Protein AF-A0A961RS91-F1 (afdb_monomer)

Nearest PDB structures (foldseek):
  5l3r-assembly1_A  TM=4.473E-01  e=8.914E+00  Arabidopsis thaliana

pLDDT: mean 89.8, std 9.11, range [53.91, 98.38]

Mean predicted aligned error: 7.57 Å

Solvent-accessible surface area (backbone atoms only — not comparable to full-atom values): 11945 Å² total; per-residue (Å²): 134,82,82,78,82,78,53,78,92,82,44,84,81,86,41,67,30,59,50,54,65,56,91,86,74,50,96,77,56,49,81,22,54,35,86,61,65,50,79,69,56,23,59,85,79,45,55,73,68,56,51,50,48,48,49,55,52,20,59,75,63,40,29,52,52,57,96,32,64,35,82,43,75,48,16,67,50,44,41,51,43,25,16,72,68,41,94,74,77,70,66,56,71,46,50,43,42,45,44,41,50,52,45,75,60,53,57,68,54,29,47,77,69,74,40,45,61,76,68,66,80,61,52,89,72,39,69,29,62,52,18,75,40,41,87,45,70,81,35,31,68,61,42,54,66,67,67,22,48,54,36,34,52,52,49,55,50,51,25,50,49,44,25,48,51,51,21,46,74,72,75,30,96,41,59,85,65,39,38,55,85,80,48,60,21,92,43,66,65,54,3,48,77,66,61,30,27,28,70,96,41,102,48,49,47,79,136

Foldseek 3Di:
DDDDDDDVVVDDDQQWDWAQPPPPRDPDIDIASHPDAAEAAADVRDDPVVLVVSCVVCVVRRHYYPPHAEPPQALVSQLVCLQLPDPGGDYDVNLLVLLPQLNQPPQVLQVVVVHHRPTDPVLVVLSRCQLRRHPDVVSVVSRDVVVSVVSSVVSVVRSVVSLVVLCVVVVHPDSNPNHLQSDADDDLVCQQVSQRHHDVGPGGRHD

Sequence (207 aa):
MTRLPLEGYRESCDTTTILGGGRGIVEKPIELKIPIYIASMSFGALSASAKAGHGHGASKVGTMTCTGEGGIRSGVDAAKCLALGANAVMIGNAAMMALGCNSPRYLEDYQKLGTSPGACHHCHTGMCPVGVATQTPELEARMDPHAGAERVARYLTAMTMEITALAKACGKSSVHNLEVEDLRAMSFEASAFTGVKMAGIERPFEW

Secondary structure (DSSP, 8-state):
-PPPPP-TTT-PPP--EEET-STTT-SSPEEESSS--BPP--BTTB-HHHHHHHHHHHHHHT--B--------SHHHHHHHHHTT-S----SHHHHHHHTTT-STTHHHHHHTT--TTT---GGGS--TTSSS---HHHHTTS-HHHHHHHHHHHHHHHHHHHHHHHHHTT-SSGGG--GGG--BSSHHHHHHH-PPBTT-SS----

Radius of gyration: 22.19 Å; Cα contacts (8 Å, |Δi|>4): 277; chains: 1; bounding box: 56×40×72 Å

Structure (mmCIF, N/CA/C/O backbone):
data_AF-A0A961RS91-F1
#
_entry.id   AF-A0A961RS91-F1
#
loop_
_atom_site.group_PDB
_atom_site.id
_atom_site.type_symbol
_atom_site.label_atom_id
_atom_site.label_alt_id
_atom_site.label_comp_id
_atom_site.label_asym_id
_atom_site.label_entity_id
_atom_site.label_seq_id
_atom_site.pdbx_PDB_ins_code
_atom_site.Cartn_x
_atom_site.Cartn_y
_atom_site.Cartn_z
_atom_site.occupancy
_atom_site.B_iso_or_equiv
_atom_site.auth_seq_id
_atom_site.auth_comp_id
_atom_site.auth_asym_id
_atom_site.auth_atom_id
_atom_site.pdbx_PDB_model_num
ATOM 1 N N . MET A 1 1 ? -19.534 -7.669 -41.085 1.00 59.81 1 MET A N 1
ATOM 2 C CA . MET A 1 1 ? -20.227 -6.364 -41.064 1.00 59.81 1 MET A CA 1
ATOM 3 C C . MET A 1 1 ? -19.864 -5.700 -39.743 1.00 59.81 1 MET A C 1
ATOM 5 O O . MET A 1 1 ? -20.193 -6.253 -38.700 1.00 59.81 1 MET A O 1
ATOM 9 N N . THR A 1 2 ? -19.062 -4.637 -39.765 1.00 67.19 2 THR A N 1
ATOM 10 C CA . THR A 1 2 ? -18.610 -3.942 -38.546 1.00 67.19 2 THR A CA 1
ATOM 11 C C . THR A 1 2 ? -19.776 -3.144 -37.966 1.00 67.19 2 THR A C 1
ATOM 13 O O . THR A 1 2 ? -20.556 -2.579 -38.731 1.00 67.19 2 THR A O 1
ATOM 16 N N . ARG A 1 3 ? -19.938 -3.124 -36.637 1.00 82.06 3 ARG A N 1
ATOM 17 C CA . ARG A 1 3 ? -20.988 -2.317 -35.992 1.00 82.06 3 ARG A CA 1
ATOM 18 C C . ARG A 1 3 ? -20.744 -0.830 -36.266 1.00 82.06 3 ARG A C 1
ATOM 20 O O . ARG A 1 3 ? -19.595 -0.392 -36.250 1.00 82.06 3 ARG A O 1
ATOM 27 N N . LEU A 1 4 ? -21.819 -0.082 -36.511 1.00 87.06 4 LEU A N 1
ATOM 28 C CA . LEU A 1 4 ? -21.761 1.374 -36.627 1.00 87.06 4 LEU A CA 1
ATOM 29 C C . LEU A 1 4 ? -21.494 1.991 -35.238 1.00 87.06 4 LEU A C 1
ATOM 31 O O . LEU A 1 4 ? -22.023 1.472 -34.251 1.00 87.06 4 LEU A O 1
ATOM 35 N N . PRO A 1 5 ? -20.668 3.049 -35.133 1.00 86.56 5 PRO A N 1
ATOM 36 C CA . PRO A 1 5 ? -20.508 3.808 -33.894 1.00 86.56 5 PRO A CA 1
ATOM 37 C C . PRO A 1 5 ? -21.832 4.432 -33.438 1.00 86.56 5 PRO A C 1
ATOM 39 O O . PRO A 1 5 ? -22.651 4.808 -34.273 1.00 86.56 5 PRO A O 1
ATOM 42 N N . LEU A 1 6 ? -22.011 4.571 -32.123 1.00 87.19 6 LEU A N 1
ATOM 43 C CA . LEU A 1 6 ? -23.176 5.242 -31.542 1.00 87.19 6 LEU A CA 1
ATOM 44 C C . LEU A 1 6 ? -23.154 6.743 -31.857 1.00 87.19 6 LEU A C 1
ATOM 46 O O . LEU A 1 6 ? -22.102 7.388 -31.796 1.00 87.19 6 LEU A O 1
ATOM 50 N N . GLU A 1 7 ? -24.321 7.320 -32.133 1.00 86.69 7 GLU A N 1
ATOM 51 C CA . GLU A 1 7 ? -24.472 8.768 -32.288 1.00 86.69 7 GLU A CA 1
ATOM 52 C C . GLU A 1 7 ? -24.651 9.411 -30.906 1.00 86.69 7 GLU A C 1
ATOM 54 O O . GLU A 1 7 ? -25.728 9.347 -30.320 1.00 86.69 7 GLU A O 1
ATOM 59 N N . GLY A 1 8 ? -23.609 10.063 -30.377 1.00 78.31 8 GLY A N 1
ATOM 60 C CA . GLY A 1 8 ? -23.573 10.532 -28.978 1.00 78.31 8 GLY A CA 1
ATOM 61 C C . GLY A 1 8 ? -24.648 11.547 -28.550 1.00 78.31 8 GLY A C 1
ATOM 62 O O . GLY A 1 8 ? -24.792 11.802 -27.359 1.00 78.31 8 GLY A O 1
ATOM 63 N N . TYR A 1 9 ? -25.408 12.127 -29.486 1.00 82.94 9 TYR A N 1
ATOM 64 C CA . TYR A 1 9 ? -26.562 12.992 -29.194 1.00 82.94 9 TYR A CA 1
ATOM 65 C C . TYR A 1 9 ? -27.905 12.237 -29.181 1.00 82.94 9 TYR A C 1
ATOM 67 O O . TYR A 1 9 ? -28.917 12.798 -28.767 1.00 82.94 9 TYR A O 1
ATOM 75 N N . ARG A 1 10 ? -27.930 10.981 -29.648 1.00 84.44 10 ARG A N 1
ATOM 76 C CA . ARG A 1 10 ? -29.118 10.107 -29.691 1.00 84.44 10 ARG A CA 1
ATOM 77 C C . ARG A 1 10 ? -29.020 8.956 -28.709 1.00 84.44 10 ARG A C 1
ATOM 79 O O . ARG A 1 10 ? -30.037 8.525 -28.178 1.00 84.44 10 ARG A O 1
ATOM 86 N N . GLU A 1 11 ? -27.812 8.458 -28.497 1.00 85.94 11 GLU A N 1
ATOM 87 C CA . GLU A 1 11 ? -27.550 7.243 -27.745 1.00 85.94 11 GLU A CA 1
ATOM 88 C C . GLU A 1 11 ? -26.541 7.542 -26.637 1.00 85.94 11 GLU A C 1
ATOM 90 O O . GLU A 1 11 ? -25.454 8.070 -26.880 1.00 85.94 11 GLU A O 1
ATOM 95 N N . SER A 1 12 ? -26.905 7.205 -25.402 1.00 86.31 12 SER A N 1
ATOM 96 C CA . SER A 1 12 ? -26.019 7.295 -24.244 1.00 86.31 12 SER A CA 1
ATOM 97 C C . SER A 1 12 ? -25.279 5.978 -24.026 1.00 86.31 12 SER A C 1
ATOM 99 O O . SER A 1 12 ? -25.861 4.903 -24.165 1.00 86.31 12 SER A O 1
ATOM 101 N N . CYS A 1 13 ? -24.020 6.061 -23.603 1.00 90.38 13 CYS A N 1
ATOM 102 C CA . CYS A 1 13 ? -23.279 4.917 -23.083 1.00 90.38 13 CYS A CA 1
ATOM 103 C C . CYS A 1 13 ? -23.423 4.891 -21.556 1.00 90.38 13 CYS A C 1
ATOM 105 O O . CYS A 1 13 ? -23.054 5.867 -20.902 1.00 90.38 13 CYS A O 1
ATOM 107 N N . ASP A 1 14 ? -23.968 3.808 -20.996 1.00 92.38 14 ASP A N 1
ATOM 108 C CA . ASP A 1 14 ? -24.029 3.628 -19.545 1.00 92.38 14 ASP A CA 1
ATOM 109 C C . ASP A 1 14 ? -22.636 3.290 -19.005 1.00 92.38 14 ASP A C 1
ATOM 111 O O . ASP A 1 14 ? -22.002 2.317 -19.418 1.00 92.38 14 ASP A O 1
ATOM 115 N N . THR A 1 15 ? -22.154 4.125 -18.092 1.00 94.19 15 THR A N 1
ATOM 116 C CA . THR A 1 15 ? -20.849 3.985 -17.442 1.00 94.19 15 THR A CA 1
ATOM 117 C C . THR A 1 15 ? -20.954 3.402 -16.036 1.00 94.19 15 THR A C 1
ATOM 119 O O . THR A 1 15 ? -19.931 3.210 -15.371 1.00 94.19 15 THR A O 1
ATOM 122 N N . THR A 1 16 ? -22.171 3.117 -15.573 1.00 94.75 16 THR A N 1
ATOM 123 C CA . THR A 1 16 ? -22.419 2.544 -14.253 1.00 94.75 16 THR A CA 1
ATOM 124 C C . THR A 1 16 ? -21.672 1.230 -14.114 1.00 94.75 16 THR A C 1
ATOM 126 O O . THR A 1 16 ? -21.753 0.336 -14.954 1.00 94.75 16 THR A O 1
ATOM 129 N N . THR A 1 17 ? -20.893 1.125 -13.048 1.00 93.06 17 THR A N 1
ATOM 130 C CA . THR A 1 17 ? -20.000 0.000 -12.807 1.00 93.06 17 THR A CA 1
ATOM 131 C C . THR A 1 17 ? -20.276 -0.577 -11.436 1.00 93.06 17 THR A C 1
ATOM 133 O O . THR A 1 17 ? -20.145 0.107 -10.424 1.00 93.06 17 THR A O 1
ATOM 136 N N . ILE A 1 18 ? -20.646 -1.856 -11.410 1.00 91.00 18 ILE A N 1
ATOM 137 C CA . ILE A 1 18 ? -20.943 -2.589 -10.180 1.00 91.00 18 ILE A CA 1
ATOM 138 C C . ILE A 1 18 ? -19.762 -3.504 -9.864 1.00 91.00 18 ILE A C 1
ATOM 140 O O . ILE A 1 18 ? -19.587 -4.564 -10.473 1.00 91.00 18 ILE A O 1
ATOM 144 N N . LEU A 1 19 ? -18.950 -3.111 -8.888 1.00 87.31 19 LEU A N 1
ATOM 145 C CA . LEU A 1 19 ? -17.869 -3.949 -8.385 1.00 87.31 19 LEU A CA 1
ATOM 146 C C . LEU A 1 19 ? -18.460 -5.061 -7.512 1.00 87.31 19 LEU A C 1
ATOM 148 O O . LEU A 1 19 ? -19.165 -4.802 -6.535 1.00 87.31 19 LEU A O 1
ATOM 152 N N . GLY A 1 20 ? -18.184 -6.312 -7.889 1.00 83.44 20 GLY A N 1
ATOM 153 C CA . GLY A 1 20 ? -18.756 -7.494 -7.240 1.00 83.44 20 GLY A CA 1
ATOM 154 C C . GLY A 1 20 ? -20.163 -7.874 -7.722 1.00 83.44 20 GLY A C 1
ATOM 155 O O . GLY A 1 20 ? -20.751 -8.794 -7.175 1.00 83.44 20 GLY A O 1
ATOM 156 N N . GLY A 1 21 ? -20.703 -7.247 -8.774 1.00 77.44 21 GLY A N 1
ATOM 157 C CA . GLY A 1 21 ? -22.070 -7.503 -9.270 1.00 77.44 21 GLY A CA 1
ATOM 158 C C . GLY A 1 21 ? -22.336 -8.889 -9.888 1.00 77.44 21 GLY A C 1
ATOM 159 O O . GLY A 1 21 ? -23.438 -9.143 -10.373 1.00 77.44 21 GLY A O 1
ATOM 160 N N . GLY A 1 22 ? -21.350 -9.793 -9.907 1.00 75.69 22 GLY A N 1
ATOM 161 C CA . GLY A 1 22 ? -21.543 -11.173 -10.357 1.00 75.69 22 GLY A CA 1
ATOM 162 C C . GLY A 1 22 ? -22.485 -11.938 -9.421 1.00 75.69 22 GLY A C 1
ATOM 163 O O . GLY A 1 22 ? -22.413 -11.792 -8.201 1.00 75.69 22 GLY A O 1
ATOM 164 N N . ARG A 1 23 ? -23.385 -12.756 -9.987 1.00 63.06 23 ARG A N 1
ATOM 165 C CA . ARG A 1 23 ? -24.427 -13.470 -9.226 1.00 63.06 23 ARG A CA 1
ATOM 166 C C . ARG A 1 23 ? -23.829 -14.260 -8.053 1.00 63.06 23 ARG A C 1
ATOM 168 O O . ARG A 1 23 ? -23.126 -15.239 -8.271 1.00 63.06 23 ARG A O 1
ATOM 175 N N . GLY A 1 24 ? -24.169 -13.849 -6.829 1.00 65.06 24 GLY A N 1
ATOM 176 C CA . GLY A 1 24 ? -23.855 -14.567 -5.589 1.00 65.06 24 GLY A CA 1
ATOM 177 C C . GLY A 1 24 ? -22.429 -14.404 -5.055 1.00 65.06 24 GLY A C 1
ATOM 178 O O . GLY A 1 24 ? -22.058 -15.155 -4.160 1.00 65.06 24 GLY A O 1
ATOM 179 N N . ILE A 1 25 ? -21.627 -13.468 -5.580 1.00 70.44 25 ILE A N 1
ATOM 180 C CA . ILE A 1 25 ? -20.225 -13.303 -5.149 1.00 70.44 25 ILE A CA 1
ATOM 181 C C . ILE A 1 25 ? -20.117 -12.447 -3.878 1.00 70.44 25 ILE A C 1
ATOM 183 O O . ILE A 1 25 ? -19.309 -12.752 -3.004 1.00 70.44 25 ILE A O 1
ATOM 187 N N . VAL A 1 26 ? -20.927 -11.390 -3.752 1.00 78.50 26 VAL A N 1
ATOM 188 C CA . VAL A 1 26 ? -20.930 -10.487 -2.587 1.00 78.50 26 VAL A CA 1
ATOM 189 C C . VAL A 1 26 ? -22.357 -10.120 -2.176 1.00 78.50 26 VAL A C 1
ATOM 191 O O . VAL A 1 26 ? -23.230 -9.966 -3.027 1.00 78.50 26 VAL A O 1
ATOM 194 N N . GLU A 1 27 ? -22.591 -9.957 -0.870 1.00 80.75 27 GLU A N 1
ATOM 195 C CA . GLU A 1 27 ? -23.893 -9.542 -0.318 1.00 80.75 27 GLU A CA 1
ATOM 196 C C . GLU A 1 27 ? -24.207 -8.068 -0.631 1.00 80.75 27 GLU A C 1
ATOM 198 O O . GLU A 1 27 ? -25.352 -7.712 -0.899 1.00 80.75 27 GLU A O 1
ATOM 203 N N . LYS A 1 28 ? -23.178 -7.208 -0.617 1.00 84.19 28 LYS A N 1
ATOM 204 C CA . LYS A 1 28 ? -23.294 -5.756 -0.817 1.00 84.19 28 LYS A CA 1
ATOM 205 C C . LYS A 1 28 ? -22.277 -5.278 -1.859 1.00 84.19 28 LYS A C 1
ATOM 207 O O . LYS A 1 28 ? -21.140 -4.975 -1.494 1.00 84.19 28 LYS A O 1
ATOM 212 N N . PRO A 1 29 ? -22.643 -5.258 -3.150 1.00 86.88 29 PRO A N 1
ATOM 213 C CA . PRO A 1 29 ? -21.765 -4.751 -4.197 1.00 86.88 29 PRO A CA 1
ATOM 214 C C . PRO A 1 29 ? -21.614 -3.227 -4.112 1.00 86.88 29 PRO A C 1
ATOM 216 O O . PRO A 1 29 ? -22.492 -2.528 -3.604 1.00 86.88 29 PRO A O 1
ATOM 219 N N . ILE A 1 30 ? -20.498 -2.711 -4.628 1.00 89.31 30 ILE A N 1
ATOM 220 C CA . ILE A 1 30 ? -20.236 -1.268 -4.698 1.00 89.31 30 ILE A CA 1
ATOM 221 C C . ILE A 1 30 ? -20.665 -0.769 -6.074 1.00 89.31 30 ILE A C 1
ATOM 223 O O . ILE A 1 30 ? -20.178 -1.258 -7.093 1.00 89.31 30 ILE A O 1
ATOM 227 N N . GLU A 1 31 ? -21.544 0.226 -6.096 1.00 91.88 31 GLU A N 1
ATOM 228 C CA . GLU A 1 31 ? -21.975 0.904 -7.315 1.00 91.88 31 GLU A CA 1
ATOM 229 C C . GLU A 1 31 ? -21.172 2.196 -7.521 1.00 91.88 31 GLU A C 1
ATOM 231 O O . GLU A 1 31 ? -21.122 3.062 -6.646 1.00 91.88 31 GLU A O 1
ATOM 236 N N . LEU A 1 32 ? -20.540 2.322 -8.688 1.00 93.62 32 LEU A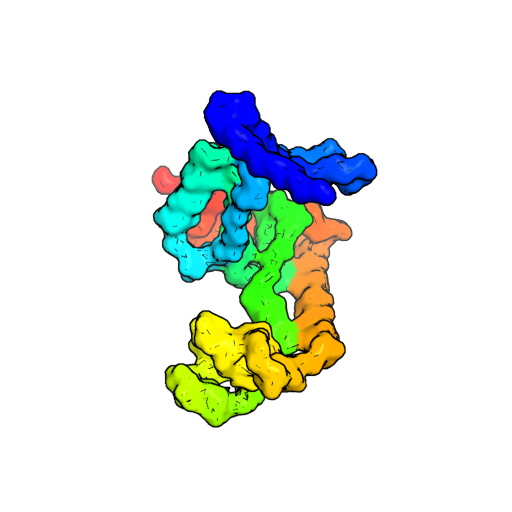 N 1
ATOM 237 C CA . LEU A 1 32 ? -19.836 3.515 -9.153 1.00 93.62 32 LEU A CA 1
ATOM 238 C C . LEU A 1 32 ? -20.550 4.064 -10.390 1.00 93.62 32 LEU A C 1
ATOM 240 O O . LEU A 1 32 ? -20.974 3.301 -11.254 1.00 93.62 32 LEU A O 1
ATOM 244 N N . LYS A 1 33 ? -20.615 5.388 -10.538 1.00 95.88 33 LYS A N 1
ATOM 245 C CA . LYS A 1 33 ? -21.211 6.031 -11.724 1.00 95.88 33 LYS A CA 1
ATOM 246 C C . LYS A 1 33 ? -20.346 5.903 -12.980 1.00 95.88 33 LYS A C 1
ATOM 248 O O . LYS A 1 33 ? -20.839 6.109 -14.086 1.00 95.88 33 LYS A O 1
ATOM 253 N N . ILE A 1 34 ? -19.055 5.612 -12.810 1.00 94.88 34 ILE A N 1
ATOM 254 C CA . ILE A 1 34 ? -18.072 5.501 -13.893 1.00 94.88 34 ILE A CA 1
ATOM 255 C C . ILE A 1 34 ? -17.156 4.281 -13.687 1.00 94.88 34 ILE A C 1
ATOM 257 O O . ILE A 1 34 ? -16.899 3.909 -12.539 1.00 94.88 34 ILE A O 1
ATOM 261 N N . PRO A 1 35 ? -16.571 3.704 -14.758 1.00 92.69 35 PRO A N 1
ATOM 262 C CA . PRO A 1 35 ? -15.710 2.519 -14.682 1.00 92.69 35 PRO A CA 1
ATOM 263 C C . PRO A 1 35 ? -14.260 2.845 -14.289 1.00 92.69 35 PRO A C 1
ATOM 265 O O . PRO A 1 35 ? -13.334 2.126 -14.654 1.00 92.69 35 PRO A O 1
ATOM 268 N N . ILE A 1 36 ? -14.032 3.964 -13.598 1.00 92.19 36 ILE A N 1
ATOM 269 C CA . ILE A 1 36 ? -12.694 4.462 -13.261 1.00 92.19 36 ILE A CA 1
ATOM 270 C C . ILE A 1 36 ? -12.704 4.892 -11.805 1.00 92.19 36 ILE A C 1
ATOM 272 O O . ILE A 1 36 ? -13.472 5.777 -11.439 1.00 92.19 36 ILE A O 1
ATOM 276 N N . TYR A 1 37 ? -11.822 4.320 -10.992 1.00 90.31 37 TYR A N 1
ATOM 277 C CA . TYR A 1 37 ? -11.601 4.731 -9.607 1.00 90.31 37 TYR A CA 1
ATOM 278 C C . TYR A 1 37 ? -10.118 5.018 -9.355 1.00 90.31 37 TYR A C 1
ATOM 280 O O . TYR A 1 37 ? -9.245 4.612 -10.124 1.00 90.31 37 TYR A O 1
ATOM 288 N N . ILE A 1 38 ? -9.827 5.753 -8.283 1.00 87.06 38 ILE A N 1
ATOM 289 C CA . ILE A 1 38 ? -8.470 6.219 -7.976 1.00 87.06 38 ILE A CA 1
ATOM 290 C C . ILE A 1 38 ? -7.737 5.153 -7.151 1.00 87.06 38 ILE A C 1
ATOM 292 O O . ILE A 1 38 ? -8.203 4.753 -6.081 1.00 87.06 38 ILE A O 1
ATOM 296 N N . ALA A 1 39 ? -6.582 4.704 -7.653 1.00 80.62 39 ALA A N 1
ATOM 297 C CA . ALA A 1 39 ? -5.732 3.722 -6.983 1.00 80.62 39 ALA A CA 1
ATOM 298 C C . ALA A 1 39 ? -5.143 4.252 -5.660 1.00 80.62 39 ALA A C 1
ATOM 300 O O . ALA A 1 39 ? -4.957 5.455 -5.468 1.00 80.62 39 ALA A O 1
ATOM 301 N N . SER A 1 40 ? -4.832 3.337 -4.740 1.00 73.25 40 SER A N 1
ATOM 302 C CA . SER A 1 40 ? -4.363 3.662 -3.391 1.00 73.25 40 SER A CA 1
ATOM 303 C C . SER A 1 40 ? -2.990 4.335 -3.382 1.00 73.25 40 SER A C 1
ATOM 305 O O . SER A 1 40 ? -2.029 3.820 -3.947 1.00 73.25 40 SER A O 1
ATOM 307 N N . MET A 1 41 ? -2.878 5.449 -2.656 1.00 75.12 41 MET A N 1
ATOM 308 C CA . MET A 1 41 ? -1.603 6.092 -2.328 1.00 75.12 41 MET A CA 1
ATOM 309 C C . MET A 1 41 ? -1.524 6.382 -0.827 1.00 75.12 41 MET A C 1
ATOM 311 O O . MET A 1 41 ? -2.475 6.899 -0.228 1.00 75.12 41 MET A O 1
ATOM 315 N N . SER A 1 42 ? -0.385 6.057 -0.209 1.00 64.62 42 SER A N 1
ATOM 316 C CA . SER A 1 42 ? -0.227 6.068 1.249 1.00 64.62 42 SER A CA 1
ATOM 317 C C . SER A 1 42 ? -0.340 7.455 1.874 1.00 64.62 42 SER A C 1
ATOM 319 O O . SER A 1 42 ? -0.107 8.484 1.235 1.00 64.62 42 SER A O 1
ATOM 321 N N . PHE A 1 43 ? -0.668 7.498 3.165 1.00 55.47 43 PHE A N 1
ATOM 322 C CA . PHE A 1 43 ? -0.324 8.651 3.996 1.00 55.47 43 PHE A CA 1
ATOM 323 C C . PHE A 1 43 ? 1.208 8.813 4.025 1.00 55.47 43 PHE A C 1
ATOM 325 O O . PHE A 1 43 ? 1.936 7.821 4.087 1.00 55.47 43 PHE A O 1
ATOM 332 N N . GLY A 1 44 ? 1.704 10.040 3.844 1.00 59.72 44 GLY A N 1
ATOM 333 C CA . GLY A 1 44 ? 3.139 10.340 3.708 1.00 59.72 44 GLY A CA 1
ATOM 334 C C . GLY A 1 44 ? 3.698 10.305 2.276 1.00 59.72 44 GLY A C 1
ATOM 335 O O . GLY A 1 44 ? 4.684 10.984 2.018 1.00 59.72 44 GLY A O 1
ATOM 336 N N . ALA A 1 45 ? 3.059 9.600 1.331 1.00 69.69 45 ALA A N 1
ATOM 337 C CA . ALA A 1 45 ? 3.374 9.739 -0.101 1.00 69.69 45 ALA A CA 1
ATOM 338 C C . ALA A 1 45 ? 2.647 10.938 -0.729 1.00 69.69 45 ALA A C 1
ATOM 340 O O . ALA A 1 45 ? 3.164 11.585 -1.636 1.00 69.69 45 ALA A O 1
ATOM 341 N N . LEU A 1 46 ? 1.448 11.241 -0.223 1.00 75.81 46 LEU A N 1
ATOM 342 C CA . LEU A 1 46 ? 0.656 12.407 -0.596 1.00 75.81 46 LEU A CA 1
ATOM 343 C C . LEU A 1 46 ? 0.436 13.316 0.611 1.00 75.81 46 LEU A C 1
ATOM 345 O O . LEU A 1 46 ? 0.246 12.837 1.733 1.00 75.81 46 LEU A O 1
ATOM 349 N N . SER A 1 47 ? 0.382 14.624 0.358 1.00 80.00 47 SER A N 1
ATOM 350 C CA . SER A 1 47 ? -0.046 15.610 1.351 1.00 80.00 47 SER A CA 1
ATOM 351 C C . SER A 1 47 ? -1.526 15.433 1.715 1.00 80.00 47 SER A C 1
ATOM 353 O O . SER A 1 47 ? -2.315 14.870 0.948 1.00 80.00 47 SER A O 1
ATOM 355 N N . ALA A 1 48 ? -1.929 15.961 2.876 1.00 79.44 48 ALA A N 1
ATOM 356 C CA . ALA A 1 48 ? -3.331 15.972 3.296 1.00 79.44 48 ALA A CA 1
ATOM 357 C C . ALA A 1 48 ? -4.239 16.625 2.235 1.00 79.44 48 ALA A C 1
ATOM 359 O O . ALA A 1 48 ? -5.272 16.063 1.873 1.00 79.44 48 ALA A O 1
ATOM 360 N N . SER A 1 49 ? -3.806 17.752 1.658 1.00 84.56 49 SER A N 1
ATOM 361 C CA . SER A 1 49 ? -4.535 18.451 0.594 1.00 84.56 49 SER A CA 1
ATOM 362 C C . SER A 1 49 ? -4.699 17.603 -0.668 1.00 84.56 49 SER A C 1
ATOM 364 O O . SER A 1 49 ? -5.767 17.619 -1.273 1.00 84.56 49 SER A O 1
ATOM 366 N N . ALA A 1 50 ? -3.681 16.827 -1.057 1.00 86.94 50 ALA A N 1
ATOM 367 C CA . ALA A 1 50 ? -3.772 15.933 -2.211 1.00 86.94 50 ALA A CA 1
ATOM 368 C C . ALA A 1 50 ? -4.785 14.800 -1.974 1.00 86.94 50 ALA A C 1
ATOM 370 O O . ALA A 1 50 ? -5.601 14.507 -2.849 1.00 86.94 50 ALA A O 1
ATOM 371 N N . LYS A 1 51 ? -4.808 14.211 -0.770 1.00 81.75 51 LYS A N 1
ATOM 372 C CA . LYS A 1 51 ? -5.818 13.205 -0.393 1.00 81.75 51 LYS A CA 1
ATOM 373 C C . LYS A 1 51 ? -7.230 13.781 -0.380 1.00 81.75 51 LYS A C 1
ATOM 375 O O . LYS A 1 51 ? -8.130 13.181 -0.962 1.00 81.75 51 LYS A O 1
ATOM 380 N N . ALA A 1 52 ? -7.413 14.954 0.226 1.00 85.31 52 ALA A N 1
ATOM 381 C CA . ALA A 1 52 ? -8.694 15.655 0.211 1.00 85.31 52 ALA A CA 1
ATOM 382 C C . ALA A 1 52 ? -9.137 15.978 -1.226 1.00 85.31 52 ALA A C 1
ATOM 384 O O . ALA A 1 52 ? -10.302 15.802 -1.568 1.00 85.31 52 ALA A O 1
ATOM 385 N N . GLY A 1 53 ? -8.201 16.378 -2.094 1.00 90.00 53 GLY A N 1
ATOM 386 C CA . GLY A 1 53 ? -8.441 16.594 -3.520 1.00 90.00 53 GLY A CA 1
ATOM 387 C C . GLY A 1 53 ? -8.961 15.344 -4.234 1.00 90.00 53 GLY A C 1
ATOM 388 O O . GLY A 1 53 ? -9.983 15.420 -4.915 1.00 90.00 53 GLY A O 1
ATOM 389 N N . HIS A 1 54 ? -8.318 14.188 -4.033 1.00 89.75 54 HIS A N 1
ATOM 390 C CA . HIS A 1 54 ? -8.799 12.912 -4.572 1.00 89.75 54 HIS A CA 1
ATOM 391 C C . HIS A 1 54 ? -10.176 12.530 -4.023 1.00 89.75 54 HIS A C 1
ATOM 393 O O . HIS A 1 54 ? -11.037 12.140 -4.805 1.00 89.75 54 HIS A O 1
ATOM 399 N N . GLY A 1 55 ? -10.413 12.692 -2.718 1.00 88.88 55 GLY A N 1
ATOM 400 C CA . GLY A 1 55 ? -11.711 12.422 -2.093 1.00 88.88 55 GLY A CA 1
ATOM 401 C C . GLY A 1 55 ? -12.830 13.283 -2.678 1.00 88.88 55 GLY A C 1
ATOM 402 O O . GLY A 1 55 ? -13.832 12.759 -3.158 1.00 88.88 55 GLY A O 1
ATOM 403 N N . HIS A 1 56 ? -12.638 14.604 -2.728 1.00 91.88 56 HIS A N 1
ATOM 404 C CA . HIS A 1 56 ? -13.611 15.517 -3.332 1.00 91.88 56 HIS A CA 1
ATOM 405 C C . HIS A 1 56 ? -13.825 15.235 -4.824 1.00 91.88 56 HIS A C 1
ATOM 407 O O . HIS A 1 56 ? -14.960 15.269 -5.295 1.00 91.88 56 HIS A O 1
ATOM 413 N N . GLY A 1 57 ? -12.753 14.965 -5.574 1.00 94.00 57 GLY A N 1
ATOM 414 C CA . GLY A 1 57 ? -12.826 14.625 -6.994 1.00 94.00 57 GLY A CA 1
ATOM 415 C C . GLY A 1 57 ? -13.612 13.339 -7.242 1.00 94.00 57 GLY A C 1
ATOM 416 O O . GLY A 1 57 ? -14.506 13.333 -8.086 1.00 94.00 57 GLY A O 1
ATOM 417 N N . ALA A 1 58 ? -13.337 12.291 -6.462 1.00 93.12 58 ALA A N 1
ATOM 418 C CA . ALA A 1 58 ? -14.034 11.013 -6.539 1.00 93.12 58 ALA A CA 1
ATOM 419 C C . ALA A 1 58 ? -15.539 11.183 -6.280 1.00 93.12 58 ALA A C 1
ATOM 421 O O . ALA A 1 58 ? -16.358 10.780 -7.109 1.00 93.12 58 ALA A O 1
ATOM 422 N N . SER A 1 59 ? -15.902 11.897 -5.209 1.00 92.38 59 SER A N 1
ATOM 423 C CA . SER A 1 59 ? -17.300 12.195 -4.877 1.00 92.38 59 SER A CA 1
ATOM 424 C C . SER A 1 59 ? -18.018 12.981 -5.977 1.00 92.38 59 SER A C 1
ATOM 426 O O . SER A 1 59 ? -19.171 12.687 -6.284 1.00 92.38 59 SER A O 1
ATOM 428 N N . LYS A 1 60 ? -17.347 13.954 -6.613 1.00 95.81 60 LYS A N 1
ATOM 429 C CA . LYS A 1 60 ? -17.937 14.774 -7.688 1.00 95.81 60 LYS A CA 1
ATOM 430 C C . LYS A 1 60 ? -18.362 13.957 -8.907 1.00 95.81 60 LYS A C 1
ATOM 432 O O . LYS A 1 60 ? -19.385 14.270 -9.505 1.00 95.81 60 LYS A O 1
ATOM 437 N N . VAL A 1 61 ? -17.592 12.934 -9.277 1.00 95.50 61 VAL A N 1
ATOM 438 C CA . VAL A 1 61 ? -17.883 12.085 -10.448 1.00 95.50 61 VAL A CA 1
ATOM 439 C C . VAL A 1 61 ? -18.592 10.780 -10.079 1.00 95.50 61 VAL A C 1
ATOM 441 O O . VAL A 1 61 ? -18.893 9.977 -10.955 1.00 95.50 61 VAL A O 1
ATOM 444 N N . GLY A 1 62 ? -18.887 10.570 -8.791 1.00 93.31 62 GLY A N 1
ATOM 445 C CA . GLY A 1 62 ? -19.528 9.355 -8.291 1.00 93.31 62 GLY A CA 1
ATOM 446 C C . GLY A 1 62 ? -18.653 8.113 -8.430 1.00 93.31 62 GLY A C 1
ATOM 447 O O . GLY A 1 62 ? -19.159 7.048 -8.771 1.00 93.31 62 GLY A O 1
ATOM 448 N N . THR A 1 63 ? -17.349 8.254 -8.195 1.00 94.31 63 THR A N 1
ATOM 449 C CA . THR A 1 63 ? -16.426 7.123 -8.081 1.00 94.31 63 THR A CA 1
ATOM 450 C C . THR A 1 63 ? -15.807 7.053 -6.689 1.00 94.31 63 THR A C 1
ATOM 452 O O . THR A 1 63 ? -16.051 7.907 -5.838 1.00 94.31 63 THR A O 1
ATOM 455 N N . MET A 1 64 ? -14.993 6.031 -6.449 1.00 88.38 64 MET A N 1
ATOM 456 C CA . MET A 1 64 ? -14.273 5.835 -5.200 1.00 88.38 64 MET A CA 1
ATOM 457 C C . MET A 1 64 ? -12.792 6.208 -5.317 1.00 88.38 64 MET A C 1
ATOM 459 O O . MET A 1 64 ? -12.173 6.191 -6.384 1.00 88.38 64 MET A O 1
ATOM 463 N N . THR A 1 65 ? -12.209 6.507 -4.166 1.00 85.25 65 THR A N 1
ATOM 464 C CA . THR A 1 65 ? -10.767 6.494 -3.928 1.00 85.25 65 THR A CA 1
ATOM 465 C C . THR A 1 65 ? -10.527 5.616 -2.710 1.00 85.25 65 THR A C 1
ATOM 467 O O . THR A 1 65 ? -11.369 5.563 -1.813 1.00 85.25 65 THR A O 1
ATOM 470 N N . CYS A 1 66 ? -9.393 4.922 -2.650 1.00 72.38 66 CYS A N 1
ATOM 471 C CA . CYS A 1 66 ? -9.019 4.228 -1.420 1.00 72.38 66 CYS A CA 1
ATOM 472 C C . CYS A 1 66 ? -8.853 5.236 -0.266 1.00 72.38 66 CYS A C 1
ATOM 474 O O . CYS A 1 66 ? -8.387 6.360 -0.473 1.00 72.38 66 CYS A O 1
ATOM 476 N N . THR A 1 67 ? -9.194 4.812 0.952 1.00 57.22 67 THR A N 1
ATOM 477 C CA . THR A 1 67 ? -9.163 5.584 2.209 1.00 57.22 67 THR A CA 1
ATOM 478 C C . THR A 1 67 ? -7.755 5.979 2.679 1.00 57.22 67 THR A C 1
ATOM 480 O O . THR A 1 67 ? -7.611 6.668 3.685 1.00 57.22 67 THR A O 1
ATOM 483 N N . GLY A 1 68 ? -6.702 5.626 1.933 1.00 53.91 68 GLY A N 1
ATOM 484 C CA . GLY A 1 68 ? -5.336 6.081 2.192 1.00 53.91 68 GLY A CA 1
ATOM 485 C C . GLY A 1 68 ? -4.425 5.056 2.858 1.00 53.91 68 GLY A C 1
ATOM 486 O O . GLY A 1 68 ? -3.390 5.456 3.395 1.00 53.91 68 GLY A O 1
ATOM 487 N N . GLU A 1 69 ? -4.770 3.770 2.781 1.00 64.12 69 GLU A N 1
ATOM 488 C CA . GLU A 1 69 ? -3.899 2.675 3.199 1.00 64.12 69 GLU A CA 1
ATOM 489 C C . GLU A 1 69 ? -2.550 2.750 2.483 1.00 64.12 69 GLU A C 1
ATOM 491 O O . GLU A 1 69 ? -2.442 2.800 1.255 1.00 64.12 69 GLU A O 1
ATOM 496 N N . GLY A 1 70 ? -1.494 2.786 3.282 1.00 67.69 70 GLY A N 1
ATOM 497 C CA . GLY A 1 70 ? -0.137 2.634 2.807 1.00 67.69 70 GLY A CA 1
ATOM 498 C C . GLY A 1 70 ? 0.866 3.157 3.823 1.00 67.69 70 GLY A C 1
ATOM 499 O O . GLY A 1 70 ? 0.526 3.895 4.742 1.00 67.69 70 GLY A O 1
ATOM 500 N N . GLY A 1 71 ? 2.117 2.737 3.668 1.00 78.44 71 GLY A N 1
ATOM 501 C CA . GLY A 1 71 ? 3.116 2.864 4.732 1.00 78.44 71 GLY A CA 1
ATOM 502 C C . GLY A 1 71 ? 3.008 1.766 5.797 1.00 78.44 71 GLY A C 1
ATOM 503 O O . GLY A 1 71 ? 3.875 1.699 6.667 1.00 78.44 71 GLY A O 1
ATOM 504 N N . ILE A 1 72 ? 2.010 0.879 5.676 1.00 89.25 72 ILE A N 1
ATOM 505 C CA . ILE A 1 72 ? 1.897 -0.372 6.429 1.00 89.25 72 ILE A CA 1
ATOM 506 C C . ILE A 1 72 ? 3.056 -1.276 6.017 1.00 89.25 72 ILE A C 1
ATOM 508 O O . ILE A 1 72 ? 3.187 -1.640 4.844 1.00 89.25 72 ILE A O 1
ATOM 512 N N . ARG A 1 73 ? 3.933 -1.583 6.974 1.00 91.50 73 ARG A N 1
ATOM 513 C CA . ARG A 1 73 ? 5.170 -2.344 6.735 1.00 91.50 73 ARG A CA 1
ATOM 514 C C . ARG A 1 73 ? 5.332 -3.530 7.676 1.00 91.50 73 ARG A C 1
ATOM 516 O O . ARG A 1 73 ? 6.269 -4.305 7.505 1.00 91.50 73 ARG A O 1
ATOM 523 N N . SER A 1 74 ? 4.450 -3.667 8.655 1.00 94.06 74 SER A N 1
ATOM 524 C CA . SER A 1 74 ? 4.527 -4.687 9.696 1.00 94.06 74 SER A CA 1
ATOM 525 C C . SER A 1 74 ? 3.134 -5.184 10.068 1.00 94.06 74 SER A C 1
ATOM 527 O O . SER A 1 74 ? 2.130 -4.516 9.794 1.00 94.06 74 SER A O 1
ATOM 529 N N . GLY A 1 75 ? 3.068 -6.339 10.725 1.00 93.94 75 GLY A N 1
ATOM 530 C CA . GLY A 1 75 ? 1.837 -6.813 11.341 1.00 93.94 75 GLY A CA 1
ATOM 531 C C . GLY A 1 75 ? 1.364 -5.887 12.462 1.00 93.94 75 GLY A C 1
ATOM 532 O O . GLY A 1 75 ? 0.166 -5.747 12.665 1.00 93.94 75 GLY A O 1
ATOM 533 N N . VAL A 1 76 ? 2.273 -5.164 13.124 1.00 94.12 76 VAL A N 1
ATOM 534 C CA . VAL A 1 76 ? 1.920 -4.130 14.115 1.00 94.12 76 VAL A CA 1
ATOM 535 C C . VAL A 1 76 ? 1.102 -3.000 13.487 1.00 94.12 76 VAL A C 1
ATOM 537 O O . VAL A 1 76 ? 0.097 -2.573 14.053 1.00 94.12 76 VAL A O 1
ATOM 540 N N . ASP A 1 77 ? 1.511 -2.509 12.316 1.00 92.50 77 ASP A N 1
ATOM 541 C CA . ASP A 1 77 ? 0.767 -1.466 11.602 1.00 92.50 77 ASP A CA 1
ATOM 542 C C . ASP A 1 77 ? -0.609 -1.982 11.162 1.00 92.50 77 ASP A C 1
ATOM 544 O O . ASP A 1 77 ? -1.613 -1.295 11.340 1.00 92.50 77 ASP A O 1
ATOM 548 N N . ALA A 1 78 ? -0.667 -3.218 10.656 1.00 92.25 78 ALA A N 1
ATOM 549 C CA . ALA A 1 78 ? -1.919 -3.849 10.256 1.00 92.25 78 ALA A CA 1
ATOM 550 C C . ALA A 1 78 ? -2.870 -4.069 11.447 1.00 92.25 78 ALA A C 1
ATOM 552 O O . ALA A 1 78 ? -4.058 -3.783 11.334 1.00 92.25 78 ALA A O 1
ATOM 553 N N . ALA A 1 79 ? -2.362 -4.496 12.606 1.00 93.50 79 ALA A N 1
ATOM 554 C CA . ALA A 1 79 ? -3.155 -4.668 13.822 1.00 93.50 79 ALA A CA 1
ATOM 555 C C . ALA A 1 79 ? -3.793 -3.349 14.287 1.00 93.50 79 ALA A C 1
ATOM 557 O O . ALA A 1 79 ? -4.954 -3.346 14.683 1.00 93.50 79 ALA A O 1
ATOM 558 N N . LYS A 1 80 ? -3.080 -2.218 14.172 1.00 91.12 80 LYS A N 1
ATOM 559 C CA . LYS A 1 80 ? -3.651 -0.887 14.452 1.00 91.12 80 LYS A CA 1
ATOM 560 C C . LYS A 1 80 ? -4.789 -0.548 13.495 1.00 91.12 80 LYS A C 1
ATOM 562 O O . LYS A 1 80 ? -5.804 -0.029 13.937 1.00 91.12 80 LYS A O 1
ATOM 567 N N . CYS A 1 81 ? -4.641 -0.841 12.202 1.00 88.62 81 CYS A N 1
ATOM 568 C CA . CYS A 1 81 ? -5.719 -0.633 11.234 1.00 88.62 81 CYS A CA 1
ATOM 569 C C . CYS A 1 81 ? -6.957 -1.466 11.588 1.00 88.62 81 CYS A C 1
ATOM 571 O O . CYS A 1 81 ? -8.058 -0.924 11.585 1.00 88.62 81 CYS A O 1
ATOM 573 N N . LEU A 1 82 ? -6.774 -2.745 11.937 1.00 89.06 82 LEU A N 1
ATOM 574 C CA . LEU A 1 82 ? -7.869 -3.615 12.378 1.00 89.06 82 LEU A CA 1
ATOM 575 C C . LEU A 1 82 ? -8.549 -3.063 13.641 1.00 89.06 82 LEU A C 1
ATOM 577 O O . LEU A 1 82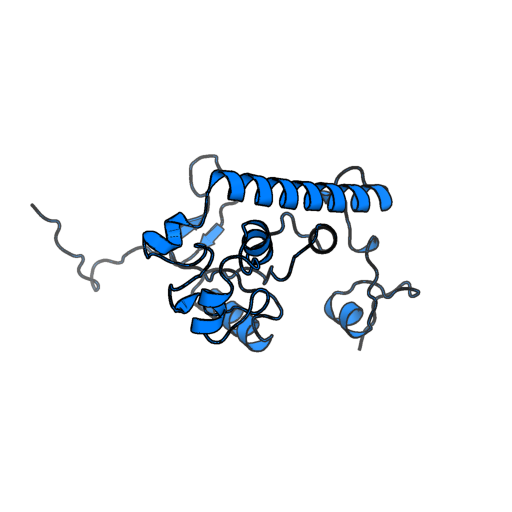 ? -9.766 -2.931 13.659 1.00 89.06 82 LEU A O 1
ATOM 581 N N . ALA A 1 83 ? -7.767 -2.652 14.645 1.00 90.00 83 ALA A N 1
ATOM 582 C CA . ALA A 1 83 ? -8.269 -2.047 15.882 1.00 90.00 83 ALA A CA 1
ATOM 583 C C . ALA A 1 83 ? -9.050 -0.738 15.650 1.00 90.00 83 ALA A C 1
ATOM 585 O O . ALA A 1 83 ? -10.017 -0.454 16.349 1.00 90.00 83 ALA A O 1
ATOM 586 N N . LEU A 1 84 ? -8.657 0.051 14.645 1.00 87.12 84 LEU A N 1
ATOM 587 C CA . LEU A 1 84 ? -9.365 1.264 14.214 1.00 87.12 84 LEU A CA 1
ATOM 588 C C . LEU A 1 84 ? -10.616 0.972 13.360 1.00 87.12 84 LEU A C 1
ATOM 590 O O . LEU A 1 84 ? -11.265 1.908 12.896 1.00 87.12 84 LEU A O 1
ATOM 594 N N . GLY A 1 85 ? -10.959 -0.303 13.144 1.00 81.38 85 GLY A N 1
ATOM 595 C CA . GLY A 1 85 ? -12.179 -0.736 12.463 1.00 81.38 85 GLY A CA 1
ATOM 596 C C . GLY A 1 85 ? -11.993 -1.212 11.020 1.00 81.38 85 GLY A C 1
ATOM 597 O O . GLY A 1 85 ? -12.987 -1.444 10.333 1.00 81.38 85 GLY A O 1
ATOM 598 N N . ALA A 1 86 ? -10.760 -1.370 10.525 1.00 82.81 86 ALA A N 1
ATOM 599 C CA . ALA A 1 86 ? -10.540 -1.950 9.201 1.00 82.81 86 ALA A CA 1
ATOM 600 C C . ALA A 1 86 ? -10.900 -3.446 9.183 1.00 82.81 86 ALA A C 1
ATOM 602 O O . ALA A 1 86 ? -10.559 -4.197 10.094 1.00 82.81 86 ALA A O 1
ATOM 603 N N . ASN A 1 87 ? -11.539 -3.913 8.108 1.00 79.50 87 ASN A N 1
ATOM 604 C CA . ASN A 1 87 ? -11.821 -5.343 7.923 1.00 79.50 87 ASN A CA 1
ATOM 605 C C . ASN A 1 87 ? -10.665 -6.099 7.250 1.00 79.50 87 ASN A C 1
ATOM 607 O O . ASN A 1 87 ? -10.538 -7.309 7.418 1.00 79.50 87 ASN A O 1
ATOM 611 N N . ALA A 1 88 ? -9.834 -5.394 6.487 1.00 83.94 88 ALA A N 1
ATOM 612 C CA . ALA A 1 88 ? -8.653 -5.909 5.808 1.00 83.94 88 ALA A CA 1
ATOM 613 C C . ALA A 1 88 ? -7.625 -4.780 5.663 1.00 83.94 88 ALA A C 1
ATOM 615 O O . ALA A 1 88 ? -7.966 -3.613 5.837 1.00 83.94 88 ALA A O 1
ATOM 616 N N . VAL A 1 89 ? -6.374 -5.131 5.360 1.00 85.50 89 VAL A N 1
ATOM 617 C CA . VAL A 1 89 ? -5.282 -4.161 5.215 1.00 85.50 89 VAL A CA 1
ATOM 618 C C . VAL A 1 89 ? -4.522 -4.442 3.925 1.00 85.50 89 VAL A C 1
ATOM 620 O O . VAL A 1 89 ? -3.974 -5.531 3.749 1.00 85.50 89 VAL A O 1
ATOM 623 N N . MET A 1 90 ? -4.462 -3.462 3.029 1.00 85.88 90 MET A N 1
ATOM 624 C CA . MET A 1 90 ? -3.672 -3.525 1.804 1.00 85.88 90 MET A CA 1
ATOM 625 C C . MET A 1 90 ? -2.230 -3.068 2.045 1.00 85.88 90 MET A C 1
ATOM 627 O O . MET A 1 90 ? -1.955 -2.077 2.725 1.00 85.88 90 MET A O 1
ATOM 631 N N . ILE A 1 91 ? -1.290 -3.756 1.398 1.00 87.62 91 ILE A N 1
ATOM 632 C CA . ILE A 1 91 ? 0.115 -3.360 1.317 1.00 87.62 91 ILE A CA 1
ATOM 633 C C . ILE A 1 91 ? 0.564 -3.274 -0.145 1.00 87.62 91 ILE A C 1
ATOM 635 O O . ILE A 1 91 ? 0.155 -4.073 -0.980 1.00 87.62 91 ILE A O 1
ATOM 639 N N . GLY A 1 92 ? 1.427 -2.303 -0.448 1.00 86.50 92 GLY A N 1
ATOM 640 C CA . GLY A 1 92 ? 2.023 -2.128 -1.778 1.00 86.50 92 GLY A CA 1
ATOM 641 C C . GLY A 1 92 ? 3.543 -2.176 -1.699 1.00 86.50 92 GLY A C 1
ATOM 642 O O . GLY A 1 92 ? 4.157 -3.220 -1.896 1.00 86.50 92 GLY A O 1
ATOM 643 N N . ASN A 1 93 ? 4.160 -1.048 -1.328 1.00 87.56 93 ASN A N 1
ATOM 644 C CA . ASN A 1 93 ? 5.620 -0.930 -1.286 1.00 87.56 93 ASN A CA 1
ATOM 645 C C . ASN A 1 93 ? 6.287 -1.993 -0.394 1.00 87.56 93 ASN A C 1
ATOM 647 O O . ASN A 1 93 ? 7.321 -2.535 -0.762 1.00 87.56 93 ASN A O 1
ATOM 651 N N . ALA A 1 94 ? 5.688 -2.350 0.745 1.00 91.56 94 ALA A N 1
ATOM 652 C CA . ALA A 1 94 ? 6.265 -3.356 1.634 1.00 91.56 94 ALA A CA 1
ATOM 653 C C . ALA A 1 94 ? 6.309 -4.762 0.999 1.00 91.56 94 ALA A C 1
ATOM 655 O O . ALA A 1 94 ? 7.327 -5.445 1.099 1.00 91.56 94 ALA A O 1
ATOM 656 N N . ALA A 1 95 ? 5.264 -5.148 0.255 1.00 92.81 95 ALA A N 1
ATOM 657 C CA . ALA A 1 95 ? 5.269 -6.382 -0.531 1.00 92.81 95 ALA A CA 1
ATOM 658 C C . ALA A 1 95 ? 6.325 -6.338 -1.647 1.00 92.81 95 ALA A C 1
ATOM 660 O O . ALA A 1 95 ? 7.026 -7.321 -1.867 1.00 92.81 95 ALA A O 1
ATOM 661 N N . MET A 1 96 ? 6.510 -5.184 -2.298 1.00 93.94 96 MET A N 1
ATOM 662 C CA . MET A 1 96 ? 7.551 -5.002 -3.319 1.00 93.94 96 MET A CA 1
ATOM 663 C C . MET A 1 96 ? 8.963 -5.100 -2.731 1.00 93.94 96 MET A C 1
ATOM 665 O O . MET A 1 96 ? 9.845 -5.711 -3.335 1.00 93.94 96 MET A O 1
ATOM 669 N N . MET A 1 97 ? 9.192 -4.540 -1.542 1.00 94.62 97 MET A N 1
ATOM 670 C CA . MET A 1 97 ? 10.459 -4.681 -0.818 1.00 94.62 97 MET A CA 1
ATOM 671 C C . MET A 1 97 ? 10.724 -6.145 -0.452 1.00 94.62 97 MET A C 1
ATOM 673 O O . MET A 1 97 ? 11.817 -6.641 -0.715 1.00 94.62 97 MET A O 1
ATOM 677 N N . ALA A 1 98 ? 9.717 -6.863 0.058 1.00 96.00 98 ALA A N 1
ATOM 678 C CA . ALA A 1 98 ? 9.818 -8.298 0.329 1.00 96.00 98 ALA A CA 1
ATOM 679 C C . ALA A 1 98 ? 10.117 -9.108 -0.946 1.00 96.00 98 ALA A C 1
ATOM 681 O O . ALA A 1 98 ? 10.961 -10.004 -0.936 1.00 96.00 98 ALA A O 1
ATOM 682 N N . LEU A 1 99 ? 9.492 -8.748 -2.070 1.00 96.12 99 LEU A N 1
ATOM 683 C CA . LEU A 1 99 ? 9.733 -9.363 -3.373 1.00 96.12 99 LEU A CA 1
ATOM 684 C C . LEU A 1 99 ? 11.198 -9.200 -3.827 1.00 96.12 99 LEU A C 1
ATOM 686 O O . LEU A 1 99 ? 11.761 -10.106 -4.449 1.00 96.12 99 LEU A O 1
ATOM 690 N N . GLY A 1 100 ? 11.846 -8.092 -3.458 1.00 95.62 100 GLY A N 1
ATOM 691 C CA . GLY A 1 100 ? 13.261 -7.818 -3.723 1.00 95.62 100 GLY A CA 1
ATOM 692 C C . GLY A 1 100 ? 13.542 -6.430 -4.301 1.00 95.62 100 GLY A C 1
ATOM 693 O O . GLY A 1 100 ? 14.668 -6.184 -4.742 1.00 95.62 100 GLY A O 1
ATOM 694 N N . CYS A 1 101 ? 12.552 -5.531 -4.320 1.00 95.62 101 CYS A N 1
ATOM 695 C CA . CYS A 1 101 ? 12.756 -4.122 -4.643 1.00 95.62 101 CYS A CA 1
ATOM 696 C C . CYS A 1 101 ? 13.870 -3.543 -3.765 1.00 95.62 101 CYS A C 1
ATOM 698 O O . CYS A 1 101 ? 13.966 -3.864 -2.581 1.00 95.62 101 CYS A O 1
ATOM 700 N N . ASN A 1 102 ? 14.718 -2.695 -4.353 1.00 96.06 102 ASN A N 1
ATOM 701 C CA . ASN A 1 102 ? 15.827 -2.047 -3.649 1.00 96.06 102 ASN A CA 1
ATOM 702 C C . ASN A 1 102 ? 16.854 -3.008 -3.010 1.00 96.06 102 ASN A C 1
ATOM 704 O O . ASN A 1 102 ? 17.687 -2.563 -2.222 1.00 96.06 102 ASN A O 1
ATOM 708 N N . SER A 1 103 ? 16.839 -4.305 -3.349 1.00 95.81 103 SER A N 1
ATOM 709 C CA . SER A 1 103 ? 17.862 -5.240 -2.870 1.00 95.81 103 SER A CA 1
ATOM 710 C C . SER A 1 103 ? 19.255 -4.815 -3.354 1.00 95.81 103 SER A C 1
ATOM 712 O O . SER A 1 103 ? 19.364 -4.330 -4.479 1.00 95.81 103 SER A O 1
ATOM 714 N N . PRO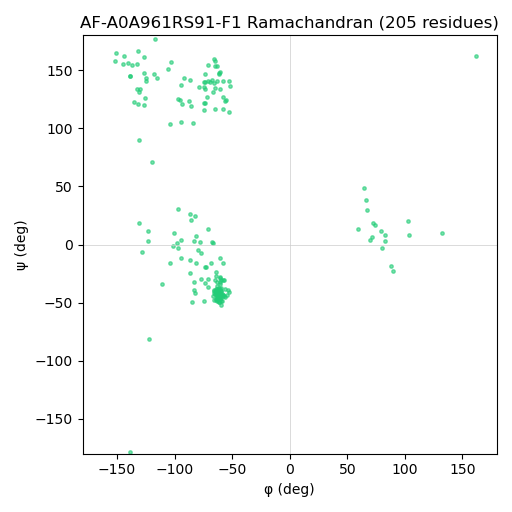 A 1 104 ? 20.335 -5.065 -2.594 1.00 95.75 104 PRO A N 1
ATOM 715 C CA . PRO A 1 104 ? 21.696 -4.651 -2.956 1.00 95.75 104 PRO A CA 1
ATOM 716 C C . PRO A 1 104 ? 22.318 -5.434 -4.128 1.00 95.75 104 PRO A C 1
ATOM 718 O O . PRO A 1 104 ? 23.519 -5.351 -4.371 1.00 95.75 104 PRO A O 1
ATOM 721 N N . ARG A 1 105 ? 21.508 -6.199 -4.867 1.00 92.50 105 ARG A N 1
ATOM 722 C CA . ARG A 1 105 ? 21.913 -6.910 -6.082 1.00 92.50 105 ARG A CA 1
ATOM 723 C C . ARG A 1 105 ? 22.065 -5.896 -7.220 1.00 92.50 105 ARG A C 1
ATOM 725 O O . ARG A 1 105 ? 21.225 -5.017 -7.352 1.00 92.50 105 ARG A O 1
ATOM 732 N N . TYR A 1 106 ? 23.092 -6.042 -8.058 1.00 95.88 106 TYR A N 1
ATOM 733 C CA . TYR A 1 106 ? 23.349 -5.156 -9.208 1.00 95.88 106 TYR A CA 1
ATOM 734 C C . TYR A 1 106 ? 23.679 -3.698 -8.823 1.00 95.88 106 TYR A C 1
ATOM 736 O O . TYR A 1 106 ? 23.120 -2.751 -9.375 1.00 95.88 106 TYR A O 1
ATOM 744 N N . LEU A 1 107 ? 24.603 -3.508 -7.871 1.00 96.25 107 LEU A N 1
ATOM 745 C CA . LEU A 1 107 ? 25.015 -2.185 -7.375 1.00 96.25 107 LEU A CA 1
ATOM 746 C C . LEU A 1 107 ? 25.441 -1.216 -8.492 1.0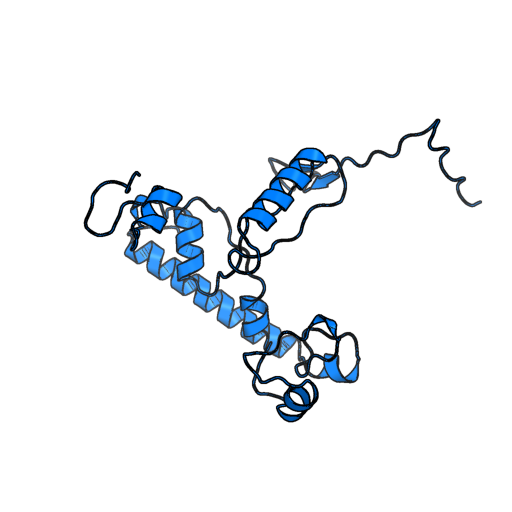0 96.25 107 LEU A C 1
ATOM 748 O O . LEU A 1 107 ? 25.067 -0.047 -8.458 1.00 96.25 107 LEU A O 1
ATOM 752 N N . GLU A 1 108 ? 26.175 -1.701 -9.493 1.00 96.81 108 GLU A N 1
ATOM 753 C CA . GLU A 1 108 ? 26.623 -0.891 -10.634 1.00 96.81 108 GLU A CA 1
ATOM 754 C C . GLU A 1 1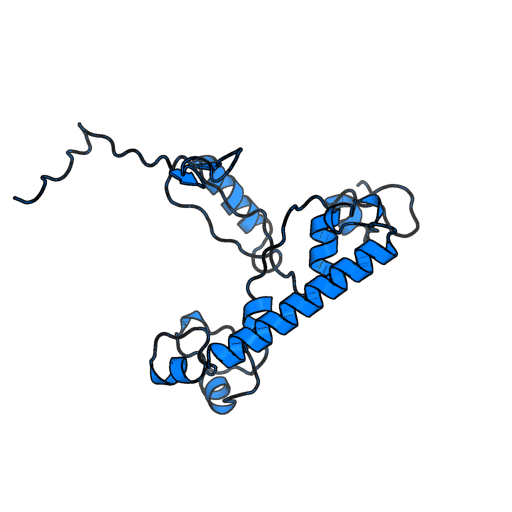08 ? 25.453 -0.294 -11.423 1.00 96.81 108 GLU A C 1
ATOM 756 O O . GLU A 1 108 ? 25.519 0.848 -11.870 1.00 96.81 108 GLU A O 1
ATOM 761 N N . ASP A 1 109 ? 24.355 -1.034 -11.570 1.00 96.75 109 ASP A N 1
ATOM 762 C CA . ASP A 1 109 ? 23.185 -0.557 -12.305 1.00 96.75 109 ASP A CA 1
ATOM 763 C C . ASP A 1 109 ? 22.413 0.495 -11.498 1.00 96.75 109 ASP A C 1
ATOM 765 O O . ASP A 1 109 ? 21.917 1.463 -12.071 1.00 96.75 109 ASP A O 1
ATOM 769 N N . TYR A 1 110 ? 22.388 0.385 -10.164 1.00 97.62 110 TYR A N 1
ATOM 770 C CA . TYR A 1 110 ? 21.906 1.474 -9.308 1.00 97.62 110 TYR A CA 1
ATOM 771 C C . TYR A 1 110 ? 22.779 2.731 -9.438 1.00 97.62 110 TYR A C 1
ATOM 773 O O . TYR A 1 110 ? 22.246 3.831 -9.576 1.00 97.62 110 TYR A O 1
ATOM 781 N N . GLN A 1 111 ? 24.106 2.579 -9.464 1.00 96.56 111 GLN A N 1
ATOM 782 C CA . GLN A 1 111 ? 25.038 3.701 -9.624 1.00 96.56 111 GLN A CA 1
ATOM 783 C C . GLN A 1 111 ? 24.891 4.391 -10.985 1.00 96.56 111 GLN A C 1
ATOM 785 O O . GLN A 1 111 ? 24.886 5.619 -11.040 1.00 96.56 111 GLN A O 1
ATOM 790 N N . LYS A 1 112 ? 24.697 3.632 -12.074 1.00 96.56 112 LYS A N 1
ATOM 791 C CA . LYS A 1 112 ? 24.406 4.184 -13.413 1.00 96.56 112 LYS A CA 1
ATOM 792 C C . LYS A 1 112 ? 23.123 5.016 -13.435 1.00 96.56 112 LYS A C 1
ATOM 794 O O . LYS A 1 112 ? 23.033 5.975 -14.192 1.00 96.56 112 LYS A O 1
ATOM 799 N N . LEU A 1 113 ? 22.150 4.673 -12.591 1.00 95.88 113 LEU A N 1
ATOM 800 C CA . LEU A 1 113 ? 20.921 5.444 -12.389 1.00 95.88 113 LEU A CA 1
ATOM 801 C C . LEU A 1 113 ? 21.087 6.611 -11.401 1.00 95.88 113 LEU A C 1
ATOM 803 O O . LEU A 1 113 ? 20.104 7.272 -11.078 1.00 95.88 113 LEU A O 1
ATOM 807 N N . GLY A 1 114 ? 22.293 6.856 -10.882 1.00 96.69 114 GLY A N 1
ATOM 808 C CA . GLY A 1 114 ? 22.547 7.913 -9.904 1.00 96.69 114 GLY A CA 1
ATOM 809 C C . GLY A 1 114 ? 21.879 7.661 -8.550 1.00 96.69 114 GLY A C 1
ATOM 810 O O . GLY A 1 114 ? 21.498 8.604 -7.862 1.00 96.69 114 GLY A O 1
ATOM 811 N N . THR A 1 115 ? 21.687 6.398 -8.163 1.00 96.31 115 THR A N 1
ATOM 812 C CA . THR A 1 115 ? 21.007 6.027 -6.916 1.00 96.31 115 THR A CA 1
ATOM 813 C C . THR A 1 115 ? 21.705 4.859 -6.213 1.00 96.31 115 THR A C 1
ATOM 815 O O . THR A 1 115 ? 22.744 4.368 -6.652 1.00 96.31 115 THR A O 1
ATOM 818 N N . SER A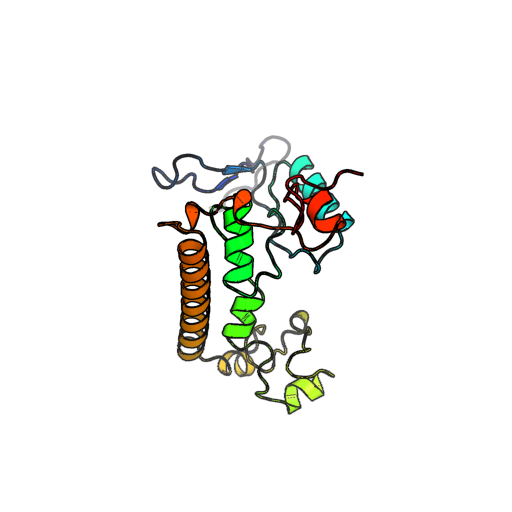 1 116 ? 21.152 4.414 -5.088 1.00 96.12 116 SER A N 1
ATOM 819 C CA . SER A 1 116 ? 21.672 3.303 -4.294 1.00 96.12 116 SER A CA 1
ATOM 820 C C . SER A 1 116 ? 20.558 2.323 -3.913 1.00 96.12 116 SER A C 1
ATOM 822 O O . SER A 1 116 ? 19.381 2.703 -3.848 1.00 96.12 116 SER A O 1
ATOM 824 N N . PRO A 1 117 ? 20.903 1.051 -3.641 1.00 96.06 117 PRO A N 1
ATOM 825 C CA . PRO A 1 117 ? 19.981 0.125 -2.998 1.00 96.06 117 PRO A CA 1
ATOM 826 C C . PRO A 1 117 ? 19.404 0.724 -1.708 1.00 96.06 117 PRO A C 1
ATOM 828 O O . PRO A 1 117 ? 20.121 1.338 -0.921 1.00 96.06 117 PRO A O 1
ATOM 831 N N . GLY A 1 118 ? 18.102 0.557 -1.498 1.00 93.31 118 GLY A N 1
ATOM 832 C CA . GLY A 1 118 ? 17.359 1.137 -0.374 1.00 93.31 118 GLY A CA 1
ATOM 833 C C . GLY A 1 118 ? 16.813 2.547 -0.623 1.00 93.31 118 GLY A C 1
ATOM 834 O O . GLY A 1 118 ? 15.877 2.946 0.065 1.00 93.31 118 GLY A O 1
ATOM 835 N N . ALA A 1 119 ? 17.334 3.279 -1.613 1.00 93.94 119 ALA A N 1
ATOM 836 C CA . ALA A 1 119 ? 16.933 4.656 -1.920 1.00 93.94 119 ALA A CA 1
ATOM 837 C C . ALA A 1 119 ? 16.439 4.857 -3.366 1.00 93.94 119 ALA A C 1
ATOM 839 O O . ALA A 1 119 ? 16.110 5.978 -3.764 1.00 93.94 119 ALA A O 1
ATOM 840 N N . CYS A 1 120 ? 16.363 3.793 -4.169 1.00 95.06 120 CYS A N 1
ATOM 841 C CA . CYS A 1 120 ? 15.940 3.876 -5.561 1.00 95.06 120 CYS A CA 1
ATOM 842 C C . CYS A 1 120 ? 14.435 4.150 -5.682 1.00 95.06 120 CYS A C 1
ATOM 844 O O . CYS A 1 120 ? 13.606 3.413 -5.144 1.00 95.06 120 CYS A O 1
ATOM 846 N N . HIS A 1 121 ? 14.108 5.189 -6.453 1.00 93.38 121 HIS A N 1
ATOM 847 C CA . HIS A 1 121 ? 12.759 5.670 -6.774 1.00 93.38 121 HIS A CA 1
ATOM 848 C C . HIS A 1 121 ? 12.573 5.903 -8.292 1.00 93.38 121 HIS A C 1
ATOM 850 O O . HIS A 1 121 ? 11.650 6.584 -8.736 1.00 93.38 121 HIS A O 1
ATOM 856 N N . HIS A 1 122 ? 13.441 5.301 -9.113 1.00 94.00 122 HIS A N 1
ATOM 857 C CA . HIS A 1 122 ? 13.479 5.457 -10.573 1.00 94.00 122 HIS A CA 1
ATOM 858 C C . HIS A 1 122 ? 12.542 4.492 -11.317 1.00 94.00 122 HIS A C 1
ATOM 860 O O . HIS A 1 122 ? 12.788 4.153 -12.467 1.00 94.00 122 HIS A O 1
ATOM 866 N N . CYS A 1 123 ? 11.457 4.025 -10.694 1.00 93.31 123 CYS A N 1
ATOM 867 C CA . CYS A 1 123 ? 10.554 3.032 -11.294 1.00 93.31 123 CYS A CA 1
ATOM 868 C C . CYS A 1 123 ? 9.980 3.484 -12.652 1.00 93.31 123 CYS A C 1
ATOM 870 O O . CYS A 1 123 ? 9.739 2.662 -13.528 1.00 93.31 123 CYS A O 1
ATOM 872 N N . HIS A 1 124 ? 9.800 4.795 -12.830 1.00 93.00 124 HIS A N 1
ATOM 873 C CA . HIS A 1 124 ? 9.274 5.417 -14.046 1.00 93.00 124 HIS A CA 1
ATOM 874 C C . HIS A 1 124 ? 10.210 5.316 -15.262 1.00 93.00 124 HIS A C 1
ATOM 876 O O . HIS A 1 124 ? 9.763 5.544 -16.380 1.00 93.00 124 HIS A O 1
ATOM 882 N N . THR A 1 125 ? 11.494 4.991 -15.071 1.00 94.81 125 THR A N 1
ATOM 883 C CA . THR A 1 125 ? 12.455 4.865 -16.179 1.00 94.81 125 THR A CA 1
ATOM 884 C C . THR A 1 125 ? 12.366 3.513 -16.882 1.00 94.81 125 THR A C 1
ATOM 886 O O . THR A 1 125 ? 12.931 3.349 -17.957 1.00 94.81 125 THR A O 1
ATOM 889 N N . GLY A 1 126 ? 11.714 2.521 -16.263 1.00 95.62 126 GLY A N 1
ATOM 890 C CA . GLY A 1 126 ? 11.718 1.137 -16.738 1.00 95.62 126 GLY A CA 1
ATOM 891 C C . GLY A 1 126 ? 13.069 0.426 -16.585 1.00 95.62 126 GLY A C 1
ATOM 892 O O . GLY A 1 126 ? 13.190 -0.726 -16.986 1.00 95.62 126 GLY A O 1
ATOM 893 N N . MET A 1 127 ? 14.080 1.059 -15.981 1.00 96.69 127 MET A N 1
ATOM 894 C CA . MET A 1 127 ? 15.448 0.529 -15.876 1.00 96.69 127 MET A CA 1
ATOM 895 C C . MET A 1 127 ? 15.718 -0.171 -14.536 1.00 96.69 127 MET A C 1
ATOM 897 O O . MET A 1 127 ? 16.833 -0.131 -14.024 1.00 96.69 127 MET A O 1
ATOM 901 N N . CYS A 1 128 ? 14.702 -0.776 -13.913 1.00 96.94 128 CYS A N 1
ATOM 902 C CA . CYS A 1 128 ? 14.829 -1.356 -12.576 1.00 96.94 128 CYS A CA 1
ATOM 903 C C . CYS A 1 128 ? 15.944 -2.425 -12.510 1.00 96.94 128 CYS A C 1
ATOM 905 O O . CYS A 1 128 ? 15.789 -3.488 -13.116 1.00 96.94 128 CYS A O 1
ATOM 907 N N . PRO A 1 129 ? 17.016 -2.222 -11.712 1.00 97.31 129 PRO A N 1
ATOM 908 C CA . PRO A 1 129 ? 18.153 -3.147 -11.684 1.00 97.31 129 PRO A CA 1
ATOM 909 C C . PRO A 1 129 ? 17.800 -4.570 -11.249 1.00 97.31 129 PRO A C 1
ATOM 911 O O . PRO A 1 129 ? 18.452 -5.525 -11.655 1.00 97.31 129 PRO A O 1
ATOM 914 N N . VAL A 1 130 ? 16.766 -4.718 -10.423 1.00 97.25 130 VAL A N 1
ATOM 915 C CA . VAL A 1 130 ? 16.349 -5.996 -9.827 1.00 97.25 130 VAL A CA 1
ATOM 916 C C . VAL A 1 130 ? 15.153 -6.633 -10.541 1.00 97.25 130 VAL A C 1
ATOM 918 O O . VAL A 1 130 ? 14.578 -7.581 -10.013 1.00 97.25 130 VAL A O 1
ATOM 921 N N . GLY A 1 131 ? 14.751 -6.100 -11.699 1.00 96.44 131 GLY A N 1
ATOM 922 C CA . GLY A 1 131 ? 13.697 -6.695 -12.527 1.00 96.44 131 GLY A CA 1
ATOM 923 C C . GLY A 1 131 ? 12.271 -6.522 -12.004 1.00 96.44 131 GLY A C 1
ATOM 924 O O . GLY A 1 131 ? 11.379 -7.240 -12.427 1.00 96.44 131 GLY A O 1
ATOM 925 N N . VAL A 1 132 ? 12.037 -5.594 -11.068 1.00 95.75 132 VAL A N 1
ATOM 926 C CA . VAL A 1 132 ? 10.707 -5.386 -10.461 1.00 95.75 132 VAL A CA 1
ATOM 927 C C . VAL A 1 132 ? 9.826 -4.451 -11.296 1.00 95.75 132 VAL A C 1
ATOM 929 O O . VAL A 1 132 ? 8.666 -4.748 -11.544 1.00 95.75 132 VAL A O 1
ATOM 932 N N . ALA A 1 133 ? 10.360 -3.294 -11.693 1.00 95.69 133 ALA A N 1
ATOM 933 C CA . ALA A 1 133 ? 9.626 -2.246 -12.407 1.00 95.69 133 ALA A CA 1
ATOM 934 C C . ALA A 1 133 ? 10.276 -1.986 -13.773 1.00 95.69 133 ALA A C 1
ATOM 936 O O . ALA A 1 133 ? 10.969 -0.989 -13.976 1.00 95.69 133 ALA A O 1
ATOM 937 N N . THR A 1 134 ? 10.129 -2.943 -14.683 1.00 96.62 134 THR A N 1
ATOM 938 C CA . THR A 1 134 ? 10.706 -2.916 -16.031 1.00 96.62 134 THR A CA 1
ATOM 939 C C . THR A 1 134 ? 9.832 -3.719 -16.991 1.00 96.62 134 THR A C 1
ATOM 941 O O . THR A 1 134 ? 9.054 -4.555 -16.545 1.00 96.62 134 THR A O 1
ATOM 944 N N . GLN A 1 135 ? 9.947 -3.436 -18.287 1.00 96.06 135 GLN A N 1
ATOM 945 C CA . GLN A 1 135 ? 9.390 -4.244 -19.382 1.00 96.06 135 GLN A CA 1
ATOM 946 C C . GLN A 1 135 ? 10.501 -4.669 -20.364 1.00 96.06 135 GLN A C 1
ATOM 948 O O . GLN A 1 135 ? 10.229 -5.103 -21.479 1.00 96.06 135 GLN A O 1
ATOM 953 N N . THR A 1 136 ? 11.767 -4.481 -19.972 1.00 97.31 136 THR A N 1
ATOM 954 C CA . THR A 1 136 ? 12.944 -4.867 -20.751 1.00 97.31 136 THR A CA 1
ATOM 955 C C . THR A 1 136 ? 13.264 -6.333 -20.447 1.00 97.31 136 THR A C 1
ATOM 957 O O . THR A 1 136 ? 13.567 -6.623 -19.284 1.00 97.31 136 THR A O 1
ATOM 960 N N . PRO A 1 137 ? 13.245 -7.249 -21.437 1.00 97.75 137 PRO A N 1
ATOM 961 C CA . PRO A 1 137 ? 13.353 -8.691 -21.194 1.00 97.75 137 PRO A CA 1
ATOM 962 C C . PRO A 1 137 ? 14.574 -9.105 -20.363 1.00 97.75 137 PRO A C 1
ATOM 964 O O . PRO A 1 137 ? 14.473 -9.949 -19.474 1.00 97.75 137 PRO A O 1
ATOM 967 N N . GLU A 1 138 ? 15.731 -8.479 -20.589 1.00 97.12 138 GLU A N 1
ATOM 968 C CA . GLU A 1 138 ? 16.973 -8.800 -19.877 1.00 97.12 138 GLU A CA 1
ATOM 969 C C . GLU A 1 138 ? 16.951 -8.355 -18.408 1.00 97.12 138 GLU A C 1
ATOM 971 O O . GLU A 1 138 ? 17.615 -8.958 -17.562 1.00 97.12 138 GLU A O 1
ATOM 976 N N . LEU A 1 139 ? 16.216 -7.285 -18.092 1.00 97.19 139 LEU A N 1
ATOM 977 C CA . LEU A 1 139 ? 16.039 -6.812 -16.721 1.00 97.19 139 LEU A CA 1
ATOM 978 C C . LEU A 1 139 ? 14.949 -7.611 -16.010 1.00 97.19 139 LEU A C 1
ATOM 980 O O . LEU A 1 139 ? 15.139 -7.985 -14.855 1.00 97.19 139 LEU A O 1
ATOM 984 N N . GLU A 1 140 ? 13.842 -7.900 -16.693 1.00 97.50 140 GLU A N 1
ATOM 985 C CA . GLU A 1 140 ? 12.736 -8.713 -16.178 1.00 97.50 140 GLU A CA 1
ATOM 986 C C . GLU A 1 140 ? 13.224 -10.105 -15.757 1.00 97.50 140 GLU A C 1
ATOM 988 O O . GLU A 1 140 ? 12.947 -10.544 -14.641 1.00 97.50 140 GLU A O 1
ATOM 993 N N . ALA A 1 141 ? 14.071 -10.740 -16.575 1.00 96.88 141 ALA A N 1
ATOM 994 C CA . ALA A 1 141 ? 14.663 -12.048 -16.289 1.00 96.88 141 ALA A CA 1
ATOM 995 C C . ALA A 1 141 ? 15.483 -12.107 -14.981 1.00 96.88 141 ALA A C 1
ATOM 997 O O . ALA A 1 141 ? 15.767 -13.195 -14.478 1.00 96.88 141 ALA A O 1
ATOM 998 N N . ARG A 1 142 ? 15.869 -10.960 -14.399 1.00 96.69 142 ARG A N 1
ATOM 999 C CA . ARG A 1 142 ? 16.577 -10.899 -13.105 1.00 96.69 142 ARG A CA 1
ATOM 1000 C C . ARG A 1 142 ? 15.665 -11.206 -11.913 1.00 96.69 142 ARG A C 1
ATOM 1002 O O . ARG A 1 142 ? 16.168 -11.522 -10.828 1.00 96.69 142 ARG A O 1
ATOM 1009 N N . MET A 1 143 ? 14.347 -11.092 -12.079 1.00 95.75 143 MET A N 1
ATOM 1010 C CA . MET A 1 143 ? 13.371 -11.468 -11.062 1.00 95.75 143 MET A CA 1
ATOM 1011 C C . MET A 1 143 ? 12.880 -12.898 -11.296 1.00 95.75 143 MET A C 1
ATOM 1013 O O . MET A 1 143 ? 12.046 -13.149 -12.157 1.00 95.75 143 MET A O 1
ATOM 1017 N N . ASP A 1 144 ? 13.348 -13.831 -10.467 1.00 95.56 144 ASP A N 1
ATOM 1018 C CA . ASP A 1 144 ? 12.758 -15.170 -10.390 1.00 95.56 144 ASP A CA 1
ATOM 1019 C C . ASP A 1 144 ? 11.403 -15.106 -9.646 1.00 95.56 144 ASP A C 1
ATOM 1021 O O . ASP A 1 144 ? 11.388 -14.794 -8.442 1.00 95.56 144 ASP A O 1
ATOM 1025 N N . PRO A 1 145 ? 10.272 -15.412 -10.314 1.00 96.25 145 PRO A N 1
ATOM 1026 C CA . PRO A 1 145 ? 8.944 -15.345 -9.711 1.00 96.25 145 PRO A CA 1
ATOM 1027 C C . PRO A 1 145 ? 8.743 -16.359 -8.579 1.00 96.25 145 PRO A C 1
ATOM 1029 O O . PRO A 1 145 ? 8.033 -16.051 -7.622 1.00 96.25 145 PRO A O 1
ATOM 1032 N N . HIS A 1 146 ? 9.388 -17.529 -8.615 1.00 97.56 146 HIS A N 1
ATOM 1033 C CA . HIS A 1 146 ? 9.255 -18.538 -7.560 1.00 97.56 146 HIS A CA 1
ATOM 1034 C C . HIS A 1 146 ? 10.016 -18.122 -6.304 1.00 97.56 146 HIS A C 1
ATOM 1036 O O . HIS A 1 146 ? 9.455 -18.099 -5.207 1.00 97.56 146 HIS A O 1
ATOM 1042 N N . ALA A 1 147 ? 11.272 -17.699 -6.458 1.00 95.81 147 ALA A N 1
ATOM 1043 C CA . ALA A 1 147 ? 12.038 -17.170 -5.335 1.00 95.81 147 ALA A CA 1
ATOM 1044 C C . ALA A 1 147 ? 11.404 -15.885 -4.771 1.00 95.81 147 ALA A C 1
ATOM 1046 O O . ALA A 1 147 ? 11.451 -15.645 -3.563 1.00 95.81 147 ALA A O 1
ATOM 1047 N N . GLY A 1 148 ? 10.820 -15.046 -5.634 1.00 96.31 148 GLY A N 1
ATOM 1048 C CA . GLY A 1 148 ? 10.043 -13.871 -5.246 1.00 96.31 148 GLY A CA 1
ATOM 1049 C C . GLY A 1 148 ? 8.815 -14.224 -4.413 1.00 96.31 148 GLY A C 1
ATOM 1050 O O . GLY A 1 148 ? 8.642 -13.668 -3.326 1.00 96.31 148 GLY A O 1
ATOM 1051 N N . ALA A 1 149 ? 8.014 -15.184 -4.877 1.00 97.50 149 ALA A N 1
ATOM 1052 C CA . ALA A 1 149 ? 6.832 -15.668 -4.172 1.00 97.50 149 ALA A CA 1
ATOM 1053 C C . ALA A 1 149 ? 7.178 -16.204 -2.776 1.00 97.50 149 ALA A C 1
ATOM 1055 O O . ALA A 1 149 ? 6.526 -15.828 -1.807 1.00 97.50 149 ALA A O 1
ATOM 1056 N N . GLU A 1 150 ? 8.254 -16.983 -2.642 1.00 98.38 150 GLU A N 1
ATOM 1057 C CA . GLU A 1 150 ? 8.731 -17.484 -1.346 1.00 98.38 150 GLU A CA 1
ATOM 1058 C C . GLU A 1 150 ? 9.068 -16.358 -0.359 1.00 98.38 150 GLU A C 1
ATOM 1060 O O . GLU A 1 150 ? 8.723 -16.427 0.824 1.00 98.38 150 GLU A O 1
ATOM 1065 N N . ARG A 1 151 ? 9.725 -15.287 -0.826 1.00 97.62 151 ARG A N 1
ATOM 1066 C CA . ARG A 1 151 ? 10.042 -14.130 0.029 1.00 97.62 151 ARG A CA 1
ATOM 1067 C C . ARG A 1 151 ? 8.782 -13.393 0.471 1.00 97.62 151 ARG A C 1
ATOM 1069 O O . ARG A 1 151 ? 8.650 -13.069 1.651 1.00 97.62 151 ARG A O 1
ATOM 1076 N N . VAL A 1 152 ? 7.850 -13.162 -0.454 1.00 97.69 152 VAL A N 1
ATOM 1077 C CA . VAL A 1 152 ? 6.564 -12.518 -0.151 1.00 97.69 152 VAL A CA 1
ATOM 1078 C C . VAL A 1 152 ? 5.746 -13.374 0.818 1.00 97.69 152 VAL A C 1
ATOM 1080 O O . VAL A 1 152 ? 5.234 -12.846 1.801 1.00 97.69 152 VAL A O 1
ATOM 1083 N N . ALA A 1 153 ? 5.681 -14.691 0.615 1.00 98.19 153 ALA A N 1
ATOM 1084 C CA . ALA A 1 153 ? 4.955 -15.611 1.486 1.00 98.19 153 ALA A CA 1
ATOM 1085 C C . ALA A 1 153 ? 5.504 -15.599 2.919 1.00 98.19 153 ALA A C 1
ATOM 1087 O O . ALA A 1 153 ? 4.734 -15.504 3.875 1.00 98.19 153 ALA A O 1
ATOM 1088 N N . ARG A 1 154 ? 6.833 -15.620 3.087 1.00 98.31 154 ARG A N 1
ATOM 1089 C CA . ARG A 1 154 ? 7.480 -15.508 4.407 1.00 98.31 154 ARG A CA 1
ATOM 1090 C C . ARG A 1 154 ? 7.169 -14.179 5.080 1.00 98.31 154 ARG A C 1
ATOM 1092 O O . ARG A 1 154 ? 6.855 -14.163 6.266 1.00 98.31 154 ARG A O 1
ATOM 1099 N N . TYR A 1 155 ? 7.213 -13.084 4.326 1.00 98.00 155 TYR A N 1
ATOM 1100 C CA . TYR A 1 155 ? 6.882 -11.758 4.839 1.00 98.00 155 TYR A CA 1
ATOM 1101 C C . TYR A 1 155 ? 5.419 -11.661 5.303 1.00 98.00 155 TYR A C 1
ATOM 1103 O O . TYR A 1 155 ? 5.163 -11.258 6.435 1.00 98.00 155 TYR A O 1
ATOM 1111 N N . LEU A 1 156 ? 4.464 -12.111 4.484 1.00 97.50 156 LEU A N 1
ATOM 1112 C CA . LEU A 1 156 ? 3.041 -12.143 4.845 1.00 97.50 156 LEU A CA 1
ATOM 1113 C C . LEU A 1 156 ? 2.763 -13.070 6.036 1.00 97.50 156 LEU A C 1
ATOM 1115 O O . LEU A 1 156 ? 1.959 -12.739 6.909 1.00 97.50 156 LEU A O 1
ATOM 1119 N N . THR A 1 157 ? 3.455 -14.210 6.104 1.00 98.31 157 THR A N 1
ATOM 1120 C CA . THR A 1 157 ? 3.368 -15.138 7.240 1.00 98.31 157 THR A CA 1
ATOM 1121 C C . THR A 1 157 ? 3.849 -14.462 8.520 1.00 98.31 157 THR A C 1
ATOM 1123 O O . THR A 1 157 ? 3.138 -14.488 9.522 1.00 98.31 157 THR A O 1
ATOM 1126 N N . ALA A 1 158 ? 5.002 -13.786 8.482 1.00 98.25 158 ALA A N 1
ATOM 1127 C CA . ALA A 1 158 ? 5.532 -13.044 9.623 1.00 98.25 158 ALA A CA 1
ATOM 1128 C C . ALA A 1 158 ? 4.575 -11.931 10.077 1.00 98.25 158 ALA A C 1
ATOM 1130 O O . ALA A 1 158 ? 4.252 -11.856 11.260 1.00 98.25 158 ALA A O 1
ATOM 1131 N N . MET A 1 159 ? 4.031 -11.137 9.145 1.00 97.31 159 MET A N 1
ATOM 1132 C CA . MET A 1 159 ? 3.009 -10.134 9.468 1.00 97.31 159 MET A CA 1
ATOM 1133 C C . MET A 1 159 ? 1.785 -10.764 10.143 1.00 97.31 159 MET A C 1
ATOM 1135 O O . MET A 1 159 ? 1.293 -10.251 11.143 1.00 97.31 159 MET A O 1
ATOM 1139 N N . THR A 1 160 ? 1.304 -11.898 9.632 1.00 97.25 160 THR A N 1
ATOM 1140 C CA . THR A 1 160 ? 0.142 -12.601 10.198 1.00 97.25 160 THR A CA 1
ATOM 1141 C C . THR A 1 160 ? 0.428 -13.114 11.611 1.00 97.25 160 THR A C 1
ATOM 1143 O O . THR A 1 160 ? -0.417 -12.998 12.503 1.00 97.25 160 THR A O 1
ATOM 1146 N N . MET A 1 161 ? 1.634 -13.640 11.845 1.00 98.12 161 MET A N 1
ATOM 1147 C CA . MET A 1 161 ? 2.090 -14.066 13.170 1.00 98.12 161 MET A CA 1
ATOM 1148 C C . MET A 1 161 ? 2.164 -12.888 14.148 1.00 98.12 161 MET A C 1
ATOM 1150 O O . MET A 1 161 ? 1.704 -13.025 15.279 1.00 98.12 161 MET A O 1
ATOM 1154 N N . GLU A 1 162 ? 2.675 -11.733 13.717 1.00 98.12 162 GLU A N 1
ATOM 1155 C CA . GLU A 1 162 ? 2.727 -10.505 14.521 1.00 98.12 162 GLU A CA 1
ATOM 1156 C C . GLU A 1 162 ? 1.327 -10.016 14.917 1.00 98.12 162 GLU A C 1
ATOM 1158 O O . GLU A 1 162 ? 1.079 -9.781 16.100 1.00 98.12 162 GLU A O 1
ATOM 1163 N N . ILE A 1 163 ? 0.388 -9.921 13.963 1.00 97.19 163 ILE A N 1
ATOM 1164 C CA . ILE A 1 163 ? -1.003 -9.517 14.250 1.00 97.19 163 ILE A CA 1
ATOM 1165 C C . ILE A 1 163 ? -1.630 -10.495 15.251 1.00 97.19 163 ILE A C 1
ATOM 1167 O O . ILE A 1 163 ? -2.256 -10.083 16.225 1.00 97.19 163 ILE A O 1
ATOM 1171 N N . THR A 1 164 ? -1.428 -11.798 15.041 1.00 97.81 164 THR A N 1
ATOM 1172 C CA . THR A 1 164 ? -1.953 -12.844 15.928 1.00 97.81 164 THR A CA 1
ATOM 1173 C C . THR A 1 164 ? -1.360 -12.743 17.333 1.00 97.81 164 THR A C 1
ATOM 1175 O O . THR A 1 164 ? -2.080 -12.919 18.315 1.00 97.81 164 THR A O 1
ATOM 1178 N N . ALA A 1 165 ? -0.060 -12.463 17.450 1.00 97.75 165 ALA A N 1
ATOM 1179 C CA . ALA A 1 165 ? 0.606 -12.281 18.735 1.00 97.75 165 ALA A CA 1
ATOM 1180 C C . ALA A 1 165 ? 0.046 -11.067 19.490 1.00 97.75 165 ALA A C 1
ATOM 1182 O O . ALA A 1 165 ? -0.234 -11.178 20.681 1.00 97.75 165 ALA A O 1
ATOM 1183 N N . LEU A 1 166 ? -0.188 -9.948 18.796 1.00 96.88 166 LEU A N 1
ATOM 1184 C CA . LEU A 1 166 ? -0.795 -8.749 19.378 1.00 96.88 166 LEU A CA 1
ATOM 1185 C C . LEU A 1 166 ? -2.242 -8.985 19.815 1.00 96.88 166 LEU A C 1
ATOM 1187 O O . LEU A 1 166 ? -2.583 -8.685 20.953 1.00 96.88 166 LEU A O 1
ATOM 1191 N N . ALA A 1 167 ? -3.070 -9.592 18.963 1.00 96.44 167 ALA A N 1
ATOM 1192 C CA . ALA A 1 167 ? -4.447 -9.933 19.316 1.00 96.44 167 ALA A CA 1
ATOM 1193 C C . ALA A 1 167 ? -4.500 -10.811 20.576 1.00 96.44 167 ALA A C 1
ATOM 1195 O O . ALA A 1 167 ? -5.244 -10.517 21.511 1.00 96.44 167 ALA A O 1
ATOM 1196 N N . LYS A 1 168 ? -3.641 -11.835 20.657 1.00 97.25 168 LYS A N 1
ATOM 1197 C CA . LYS A 1 168 ? -3.526 -12.685 21.851 1.00 97.25 168 LYS A CA 1
ATOM 1198 C C . LYS A 1 168 ? -3.043 -11.914 23.080 1.00 97.25 168 LYS A C 1
ATOM 1200 O O . LYS A 1 168 ? -3.559 -12.157 24.167 1.00 97.25 168 LYS A O 1
ATOM 1205 N N . ALA A 1 169 ? -2.092 -10.992 22.925 1.00 96.50 169 ALA A N 1
ATOM 1206 C CA . ALA A 1 169 ? -1.617 -10.142 24.018 1.00 96.50 169 ALA A CA 1
ATOM 1207 C C . ALA A 1 169 ? -2.729 -9.230 24.570 1.00 96.50 169 ALA A C 1
ATOM 1209 O O . ALA A 1 169 ? -2.773 -8.988 25.773 1.00 96.50 169 ALA A O 1
ATOM 1210 N N . CYS A 1 170 ? -3.665 -8.808 23.718 1.00 96.31 170 CYS A N 1
ATOM 1211 C CA . CYS A 1 170 ? -4.879 -8.076 24.090 1.00 96.31 170 CYS A CA 1
ATOM 1212 C C . CYS A 1 170 ? -6.023 -8.983 24.596 1.00 96.31 170 CYS A C 1
ATOM 1214 O O . CYS A 1 170 ? -7.145 -8.521 24.790 1.00 96.31 170 CYS A O 1
ATOM 1216 N N . GLY A 1 171 ? -5.787 -10.288 24.789 1.00 96.88 171 GLY A N 1
ATOM 1217 C CA . GLY A 1 171 ? -6.811 -11.235 25.244 1.00 96.88 171 GLY A CA 1
ATOM 1218 C C . GLY A 1 171 ? -7.875 -11.571 24.192 1.00 96.88 171 GLY A C 1
ATOM 1219 O O . GLY A 1 171 ? -8.950 -12.064 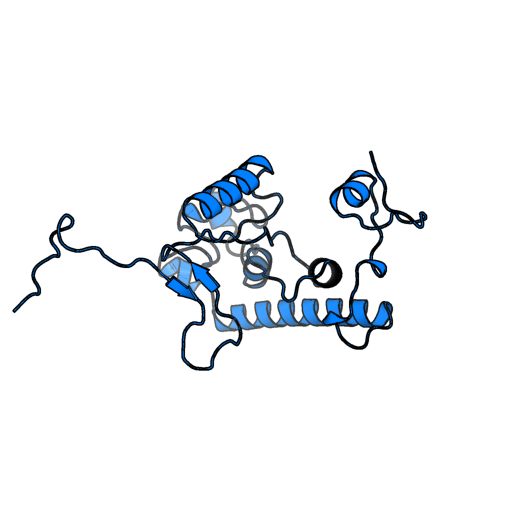24.534 1.00 96.88 171 GLY A O 1
ATOM 1220 N N . LYS A 1 172 ? -7.602 -11.314 22.909 1.00 96.06 172 LYS A N 1
ATOM 1221 C CA . LYS A 1 172 ? -8.535 -11.537 21.802 1.00 96.06 172 LYS A CA 1
ATOM 1222 C C . LYS A 1 172 ? -8.300 -12.903 21.148 1.00 96.06 172 LYS A C 1
ATOM 1224 O O . LYS A 1 172 ? -7.169 -13.312 20.888 1.00 96.06 172 LYS A O 1
ATOM 1229 N N . SER A 1 173 ? -9.389 -13.608 20.840 1.00 94.75 173 SER A N 1
ATOM 1230 C CA . SER A 1 173 ? -9.374 -14.909 20.148 1.00 94.75 173 SER A CA 1
ATOM 1231 C C . SER A 1 173 ? -9.362 -14.799 18.618 1.00 94.75 173 SER A C 1
ATOM 1233 O O . SER A 1 173 ? -9.094 -15.782 17.932 1.00 94.75 173 SER A O 1
ATOM 1235 N N . SER A 1 174 ? -9.633 -13.606 18.086 1.00 96.31 174 SER A N 1
ATOM 1236 C CA . SER A 1 174 ? -9.609 -13.275 16.662 1.00 96.31 174 SER A CA 1
ATOM 1237 C C . SER A 1 174 ? -8.972 -11.903 16.476 1.00 96.31 174 SER A C 1
ATOM 1239 O O . SER A 1 174 ? -9.181 -11.006 17.293 1.00 96.31 174 SER A O 1
ATOM 1241 N N . VAL A 1 175 ? -8.233 -11.721 15.380 1.00 92.56 175 VAL A N 1
ATOM 1242 C CA . VAL A 1 175 ? -7.641 -10.422 15.013 1.00 92.56 175 VAL A CA 1
ATOM 1243 C C . VAL A 1 175 ? -8.706 -9.361 14.724 1.00 92.56 175 VAL A C 1
ATOM 1245 O O . VAL A 1 175 ? -8.447 -8.177 14.883 1.00 92.56 175 VAL A O 1
ATOM 1248 N N . HIS A 1 176 ? -9.919 -9.786 14.358 1.00 91.75 176 HIS A N 1
ATOM 1249 C CA . HIS A 1 176 ? -11.063 -8.899 14.135 1.00 91.75 176 HIS A CA 1
ATOM 1250 C C . HIS A 1 176 ? -11.763 -8.463 15.429 1.00 91.75 176 HIS A C 1
ATOM 1252 O O . HIS A 1 176 ? -12.680 -7.656 15.367 1.00 91.75 176 HIS A O 1
ATOM 1258 N N . ASN A 1 177 ? -11.341 -8.982 16.587 1.00 93.69 177 ASN A N 1
ATOM 1259 C CA . ASN A 1 177 ? -11.834 -8.532 17.890 1.00 93.69 177 ASN A CA 1
ATOM 1260 C C . ASN A 1 177 ? -10.923 -7.454 18.504 1.00 93.69 177 ASN A C 1
ATOM 1262 O O . ASN A 1 177 ? -11.128 -7.091 19.661 1.00 93.69 177 ASN A O 1
ATOM 1266 N N . LEU A 1 178 ? -9.883 -7.018 17.783 1.00 92.12 178 LEU A N 1
ATOM 1267 C CA . LEU A 1 178 ? -9.094 -5.849 18.158 1.00 92.12 178 LEU A CA 1
ATOM 1268 C C . LEU A 1 178 ? -9.977 -4.603 18.079 1.00 92.12 178 LEU A C 1
ATOM 1270 O O . LEU A 1 178 ? -10.697 -4.417 17.100 1.00 92.12 178 LEU A O 1
ATOM 1274 N N . GLU A 1 179 ? -9.897 -3.757 19.096 1.00 92.56 179 GLU A N 1
ATOM 1275 C CA . GLU A 1 179 ? -10.744 -2.575 19.256 1.00 92.56 179 GLU A CA 1
ATOM 1276 C C . GLU A 1 179 ? -9.896 -1.342 19.591 1.00 92.56 179 GLU A C 1
ATOM 1278 O O . GLU A 1 179 ? -8.718 -1.439 19.947 1.00 92.56 179 GLU A O 1
ATOM 1283 N N . VAL A 1 180 ? -10.493 -0.155 19.494 1.00 91.00 180 VAL A N 1
ATOM 1284 C CA . VAL A 1 180 ? -9.817 1.123 19.778 1.00 91.00 180 VAL A CA 1
ATOM 1285 C C . VAL A 1 180 ? -9.264 1.157 21.210 1.00 91.00 180 VAL A C 1
ATOM 1287 O O . VAL A 1 180 ?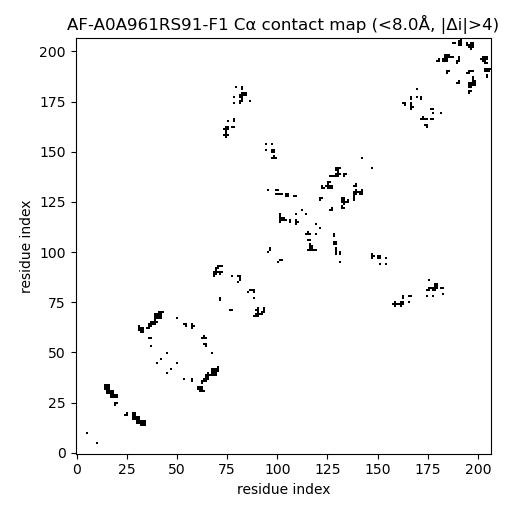 -8.224 1.764 21.470 1.00 91.00 180 VAL A O 1
ATOM 1290 N N . GLU A 1 181 ? -9.915 0.457 22.135 1.00 91.38 181 GLU A N 1
ATOM 1291 C CA . GLU A 1 181 ? -9.531 0.289 23.535 1.00 91.38 181 GLU A CA 1
ATOM 1292 C C . GLU A 1 181 ? -8.168 -0.393 23.712 1.00 91.38 181 GLU A C 1
ATOM 1294 O O . GLU A 1 181 ? -7.483 -0.100 24.699 1.00 91.38 181 GLU A O 1
ATOM 1299 N N . ASP A 1 182 ? -7.756 -1.232 22.755 1.00 93.69 182 ASP A N 1
ATOM 1300 C CA . ASP A 1 182 ? -6.461 -1.924 22.729 1.00 93.69 182 ASP A CA 1
ATOM 1301 C C . ASP A 1 182 ? -5.306 -0.995 22.308 1.00 93.69 182 ASP A C 1
ATOM 1303 O O . ASP A 1 182 ? -4.132 -1.371 22.370 1.00 93.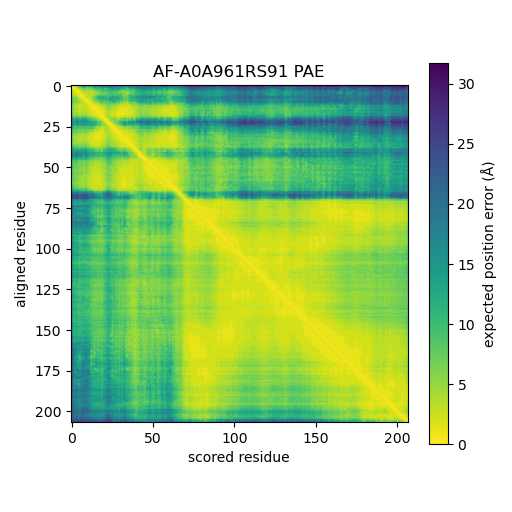69 182 ASP A O 1
ATOM 1307 N N . LEU A 1 183 ? -5.616 0.233 21.881 1.00 93.81 183 LEU A N 1
ATOM 1308 C CA . LEU A 1 183 ? -4.644 1.231 21.455 1.00 93.81 183 LEU A CA 1
ATOM 1309 C C . LEU A 1 183 ? -4.461 2.334 22.497 1.00 93.81 183 LEU A C 1
ATOM 1311 O O . LEU A 1 183 ? -5.375 2.727 23.228 1.00 93.81 183 LEU A O 1
ATOM 1315 N N . ARG A 1 184 ? -3.257 2.906 22.511 1.00 94.75 184 ARG A N 1
ATOM 1316 C CA . ARG A 1 184 ? -2.978 4.186 23.163 1.00 94.75 184 ARG A CA 1
ATOM 1317 C C . ARG A 1 184 ? -2.176 5.085 22.232 1.00 94.75 184 ARG A C 1
ATOM 1319 O O . ARG A 1 184 ? -1.208 4.651 21.608 1.00 94.75 184 ARG A O 1
ATOM 1326 N N . ALA A 1 185 ? -2.590 6.342 22.139 1.00 94.19 185 ALA A N 1
ATOM 1327 C CA . ALA A 1 185 ? -1.873 7.369 21.408 1.00 94.19 185 ALA A CA 1
ATOM 1328 C C . ALA A 1 185 ? -0.633 7.804 22.200 1.00 94.19 185 ALA A C 1
ATOM 1330 O O . ALA A 1 185 ? -0.700 8.029 23.409 1.00 94.19 185 ALA A O 1
ATOM 1331 N N . MET A 1 186 ? 0.492 7.941 21.497 1.00 94.62 186 MET A N 1
ATOM 1332 C CA . MET A 1 186 ? 1.773 8.366 22.078 1.00 94.62 186 MET A CA 1
ATOM 1333 C C . MET A 1 186 ? 2.048 9.867 21.894 1.00 94.62 186 MET A C 1
ATOM 1335 O O . MET A 1 186 ? 3.068 10.359 22.365 1.00 94.62 186 MET A O 1
ATOM 1339 N N . SER A 1 187 ? 1.165 10.592 21.199 1.00 92.38 187 SER A N 1
ATOM 1340 C CA . SER A 1 187 ? 1.262 12.039 20.988 1.00 92.38 187 SER A CA 1
ATOM 1341 C C . SER A 1 187 ? -0.115 12.700 21.092 1.00 92.38 187 SER A C 1
ATOM 1343 O O . SER A 1 187 ? -1.143 12.040 20.894 1.00 92.38 187 SER A O 1
ATOM 1345 N N . PHE A 1 188 ? -0.137 13.996 21.415 1.00 92.00 188 PHE A N 1
ATOM 1346 C CA . PHE A 1 188 ? -1.371 14.783 21.525 1.00 92.00 188 PHE A CA 1
ATOM 1347 C C . PHE A 1 188 ? -2.103 14.857 20.187 1.00 92.00 188 PHE A C 1
ATOM 1349 O O . PHE A 1 188 ? -3.314 14.668 20.131 1.00 92.00 188 PHE A O 1
ATOM 1356 N N . GLU A 1 189 ? -1.355 15.037 19.103 1.00 89.38 189 GLU A N 1
ATOM 1357 C CA . GLU A 1 189 ? -1.864 15.116 17.737 1.00 89.38 189 GLU A CA 1
ATOM 1358 C C . GLU A 1 189 ? -2.511 13.797 17.322 1.00 89.38 189 GLU A C 1
ATOM 1360 O O . GLU A 1 189 ? -3.628 13.788 16.812 1.00 89.38 189 GLU A O 1
ATOM 1365 N N . ALA A 1 190 ? -1.844 12.667 17.581 1.00 88.12 190 ALA A N 1
ATOM 1366 C CA . ALA A 1 190 ? -2.400 11.357 17.273 1.00 88.12 190 ALA A CA 1
ATOM 1367 C C . ALA A 1 190 ? -3.708 11.123 18.040 1.00 88.12 190 ALA A C 1
ATOM 1369 O O . ALA A 1 190 ? -4.676 10.651 17.449 1.00 88.12 190 ALA A O 1
ATOM 1370 N N . SER A 1 191 ? -3.758 11.488 19.324 1.00 92.56 191 SER A N 1
ATOM 1371 C CA . SER A 1 191 ? -4.969 11.356 20.139 1.00 92.56 191 SER A CA 1
ATOM 1372 C C . SER A 1 191 ? -6.109 12.237 19.617 1.00 92.56 191 SER A C 1
ATOM 1374 O O . SER A 1 191 ? -7.202 11.724 19.390 1.00 92.56 191 SER A O 1
ATOM 1376 N N . ALA A 1 192 ? -5.836 13.513 19.325 1.00 87.94 192 ALA A N 1
ATOM 1377 C CA . ALA A 1 192 ? -6.828 14.459 18.815 1.00 87.94 192 ALA A CA 1
ATOM 1378 C C . ALA A 1 192 ? -7.376 14.083 17.434 1.00 87.94 192 ALA A C 1
ATOM 1380 O O . ALA A 1 192 ? -8.574 14.194 17.192 1.00 87.94 192 ALA A O 1
ATOM 1381 N N . PHE A 1 193 ? -6.525 13.606 16.520 1.00 82.19 193 PHE A N 1
ATOM 1382 C CA . PHE A 1 193 ? -6.964 13.256 15.166 1.00 82.19 193 PHE A CA 1
ATOM 1383 C C . PHE A 1 193 ? -7.702 11.922 15.079 1.00 82.19 193 PHE A C 1
ATOM 1385 O O . PHE A 1 193 ? -8.525 11.746 14.185 1.00 82.19 193 PHE A O 1
ATOM 1392 N N . THR A 1 194 ? -7.383 10.965 15.954 1.00 83.12 194 THR A N 1
ATOM 1393 C CA . THR A 1 194 ? -7.927 9.599 15.863 1.00 83.12 194 THR A CA 1
ATOM 1394 C C . THR A 1 194 ? -9.021 9.308 16.883 1.00 83.12 194 THR A C 1
ATOM 1396 O O . THR A 1 194 ? -9.720 8.310 16.741 1.00 83.12 194 THR A O 1
ATOM 1399 N N . GLY A 1 195 ? -9.154 10.128 17.929 1.00 87.75 195 GLY A N 1
ATOM 1400 C CA . GLY A 1 195 ? -10.012 9.828 19.075 1.00 87.75 195 GLY A CA 1
ATOM 1401 C C . GLY A 1 195 ? -9.476 8.701 19.968 1.00 87.75 195 GLY A C 1
ATOM 1402 O O . GLY A 1 195 ? -10.154 8.289 20.903 1.00 87.75 195 GLY A O 1
ATOM 1403 N N . VAL A 1 196 ? -8.263 8.191 19.721 1.00 92.44 196 VAL A N 1
ATOM 1404 C CA . VAL A 1 196 ? -7.625 7.176 20.572 1.00 92.44 196 VAL A CA 1
ATOM 1405 C C . VAL A 1 196 ? -7.151 7.826 21.875 1.00 92.44 196 VAL A C 1
ATOM 1407 O O . VAL A 1 196 ? -6.500 8.873 21.861 1.00 92.44 196 VAL A O 1
ATOM 1410 N N . LYS A 1 197 ? -7.422 7.184 23.018 1.00 95.12 197 LYS A N 1
ATOM 1411 C CA . LYS A 1 197 ? -6.969 7.633 24.348 1.00 95.12 197 LYS A CA 1
ATOM 1412 C C . LYS A 1 197 ? -5.444 7.757 24.419 1.00 95.12 197 LYS A C 1
ATOM 1414 O O . LYS A 1 197 ? -4.725 6.900 23.905 1.00 95.12 197 LYS A O 1
ATOM 1419 N N . MET A 1 198 ? -4.935 8.789 25.087 1.00 94.50 198 MET A N 1
ATOM 1420 C CA . MET A 1 198 ? -3.489 8.959 25.272 1.00 94.50 198 MET A CA 1
ATOM 1421 C C . MET A 1 198 ? -2.928 7.965 26.301 1.00 94.50 198 MET A C 1
ATOM 1423 O O . MET A 1 198 ? -3.588 7.614 27.276 1.00 94.50 198 MET A O 1
ATOM 1427 N N . ALA A 1 199 ? -1.689 7.507 26.107 1.00 93.69 199 ALA A N 1
ATOM 1428 C CA . ALA A 1 199 ? -0.993 6.695 27.102 1.00 93.69 199 ALA A CA 1
ATOM 1429 C C . ALA A 1 199 ? -0.932 7.424 28.461 1.00 93.69 199 ALA A C 1
ATOM 1431 O O . ALA A 1 199 ? -0.443 8.546 28.553 1.00 93.69 199 ALA A O 1
ATOM 1432 N N . GLY A 1 200 ? -1.450 6.782 29.512 1.00 91.75 200 GLY A N 1
ATOM 1433 C CA . GLY A 1 200 ? -1.553 7.373 30.852 1.00 91.75 200 GLY A CA 1
ATOM 1434 C C . GLY A 1 200 ? -2.775 8.275 31.083 1.00 91.75 200 GLY A C 1
ATOM 1435 O O . GLY A 1 200 ? -2.902 8.827 32.173 1.00 91.75 200 GLY A O 1
ATOM 1436 N N . ILE A 1 201 ? -3.682 8.418 30.107 1.00 91.12 201 ILE A N 1
ATOM 1437 C CA . ILE A 1 201 ? -4.901 9.233 30.218 1.00 91.12 201 ILE A CA 1
ATOM 1438 C C . ILE A 1 201 ? -6.119 8.416 29.761 1.00 91.12 201 ILE A C 1
ATOM 1440 O O . ILE A 1 201 ? -6.137 7.853 28.671 1.00 91.12 201 ILE A O 1
ATOM 1444 N N . GLU A 1 202 ? -7.190 8.398 30.558 1.00 92.44 202 GLU A N 1
ATOM 1445 C CA . GLU A 1 202 ? -8.418 7.638 30.245 1.00 92.44 202 GLU A CA 1
ATOM 1446 C C . GLU A 1 202 ? -9.424 8.379 29.347 1.00 92.44 202 GLU A C 1
ATOM 1448 O O . GLU A 1 202 ? -10.603 8.033 29.281 1.00 92.44 202 GLU A O 1
ATOM 1453 N N . ARG A 1 203 ? -8.956 9.385 28.606 1.00 91.31 203 ARG A N 1
ATOM 1454 C CA . ARG A 1 203 ? -9.743 10.123 27.614 1.00 91.31 203 ARG A CA 1
ATOM 1455 C C . ARG A 1 203 ? -8.882 10.527 26.410 1.00 91.31 203 ARG A C 1
ATOM 1457 O O . ARG A 1 203 ? -7.662 10.649 26.566 1.00 91.31 203 ARG A O 1
ATOM 1464 N N . PRO A 1 204 ? -9.484 10.738 25.229 1.00 91.19 204 PRO A N 1
ATOM 1465 C CA . PRO A 1 204 ? -8.804 11.372 24.107 1.00 91.19 204 PRO A CA 1
ATOM 1466 C C . PRO A 1 204 ? -8.410 12.814 24.446 1.00 91.19 204 PRO A C 1
ATOM 1468 O O . PRO A 1 204 ? -9.021 13.465 25.303 1.00 91.19 204 PRO A O 1
ATOM 1471 N N . PHE A 1 205 ? -7.368 13.305 23.786 1.00 90.00 205 PHE A N 1
ATOM 1472 C CA . PHE A 1 205 ? -7.029 14.719 23.806 1.00 90.00 205 PHE A CA 1
ATOM 1473 C C . PHE A 1 205 ? -7.953 15.481 22.852 1.00 90.00 205 PHE A C 1
ATOM 1475 O O . PHE A 1 205 ? -8.171 15.045 21.727 1.00 90.00 205 PHE A O 1
ATOM 1482 N N . GLU A 1 206 ? -8.470 16.618 23.300 1.00 84.19 206 GLU A N 1
ATOM 1483 C CA . GLU A 1 206 ? -9.320 17.520 22.519 1.00 84.19 206 GLU A CA 1
ATOM 1484 C C . GLU A 1 206 ? -8.669 18.909 22.553 1.00 84.19 206 GLU A C 1
ATOM 1486 O O . GLU A 1 206 ? -8.093 19.281 23.583 1.00 84.19 206 GLU A O 1
ATOM 1491 N N . TRP A 1 207 ? -8.699 19.625 21.425 1.00 74.56 207 TRP A N 1
ATOM 1492 C CA . TRP A 1 207 ? -8.166 20.986 21.286 1.00 74.56 207 TRP A CA 1
ATOM 1493 C C . TRP A 1 207 ? -9.138 22.058 21.779 1.00 74.56 207 TRP A C 1
ATOM 1495 O O . TRP A 1 207 ? -10.367 21.872 21.626 1.00 74.56 207 TRP A O 1
#